Protein AF-A0A455U656-F1 (afdb_monomer)

Radius of gyration: 36.97 Å; Cα contacts (8 Å, |Δi|>4): 103; chains: 1; bounding box: 64×78×94 Å

Secondary structure (DSSP, 8-state):
--SSTTSHHHHHHHHHTSSS-SS---SHHHHHHHHHHHHHHH--TTGGGTTHHHHHHHHHHHHHHHHHHHHHIIIIISPPSS--SSPPPPPPHHHHHHHHHHHHHHHHHHH-HHHHTHHHHHHHHHHHHSS-------S---S-HHHHHHHHHHHHHHHHHHTHHHHHHHHTTS----HHHHHHHHHHHHHHHHHHHHHHH--S-HHHHHHHHHHHHHHHHHHHHHT-S-SS-TT------HHHHHHHHHHHHS--PPPPP----

Structure (mmCIF, N/CA/C/O backbone):
data_AF-A0A455U656-F1
#
_entry.id   AF-A0A455U656-F1
#
loop_
_atom_site.group_PDB
_atom_site.id
_atom_site.type_symbol
_atom_site.label_atom_id
_atom_site.label_alt_id
_atom_site.label_comp_id
_atom_site.label_asym_id
_atom_site.label_entity_id
_atom_site.label_seq_id
_atom_site.pdbx_PDB_ins_code
_atom_site.Cartn_x
_atom_site.Cartn_y
_atom_site.Cartn_z
_atom_site.occupancy
_atom_site.B_iso_or_equiv
_atom_site.auth_seq_id
_atom_site.auth_comp_id
_atom_site.auth_asym_id
_atom_site.auth_atom_id
_atom_site.pdbx_PDB_model_num
ATOM 1 N N . MET A 1 1 ? -20.865 -15.220 -24.174 1.00 32.28 1 MET A N 1
ATOM 2 C CA . MET A 1 1 ? -19.809 -14.196 -24.352 1.00 32.28 1 MET A CA 1
ATOM 3 C C . MET A 1 1 ? -18.435 -14.823 -24.159 1.00 32.28 1 MET A C 1
ATOM 5 O O . MET A 1 1 ? -17.748 -14.647 -23.163 1.00 32.28 1 MET A O 1
ATOM 9 N N . VAL A 1 2 ? -18.110 -15.658 -25.137 1.00 29.27 2 VAL A N 1
ATOM 10 C CA . VAL A 1 2 ? -16.901 -16.475 -25.264 1.00 29.27 2 VAL A CA 1
ATOM 11 C C . VAL A 1 2 ? -16.068 -15.961 -26.457 1.00 29.27 2 VAL A C 1
ATOM 13 O O . VAL A 1 2 ? -15.000 -16.482 -26.723 1.00 29.27 2 VAL A O 1
ATOM 16 N N . ALA A 1 3 ? -16.503 -14.883 -27.131 1.00 28.58 3 ALA A N 1
ATOM 17 C CA . ALA A 1 3 ? -15.974 -14.463 -28.432 1.00 28.58 3 ALA A CA 1
ATOM 18 C C . ALA A 1 3 ? -15.343 -13.055 -28.488 1.00 28.58 3 ALA A C 1
ATOM 20 O O . ALA A 1 3 ? -14.659 -12.764 -29.456 1.00 28.58 3 ALA A O 1
ATOM 21 N N . LEU A 1 4 ? -15.453 -12.211 -27.449 1.00 30.66 4 LEU A N 1
ATOM 22 C CA . LEU A 1 4 ? -14.553 -11.046 -27.281 1.00 30.66 4 LEU A CA 1
ATOM 23 C C . LEU A 1 4 ? -13.378 -11.324 -26.328 1.00 30.66 4 LEU A C 1
ATOM 25 O O . LEU A 1 4 ? -12.608 -10.442 -25.942 1.00 30.66 4 LEU A O 1
ATOM 29 N N . LYS A 1 5 ? -13.214 -12.604 -25.986 1.00 36.84 5 LYS A N 1
ATOM 30 C CA . LYS A 1 5 ? -12.072 -13.173 -25.280 1.00 36.84 5 LYS A CA 1
ATOM 31 C C . LYS A 1 5 ? -10.913 -13.281 -26.284 1.00 36.84 5 LYS A C 1
ATOM 33 O O . LYS A 1 5 ? -10.773 -14.294 -26.949 1.00 36.84 5 LYS A O 1
ATOM 38 N N . GLY A 1 6 ? -10.098 -12.228 -26.403 1.00 32.62 6 GLY A N 1
ATOM 39 C CA . GLY A 1 6 ? -8.794 -12.331 -27.074 1.00 32.62 6 GLY A CA 1
ATOM 40 C C . GLY A 1 6 ? -8.542 -11.464 -28.309 1.00 32.62 6 GLY A C 1
ATOM 41 O O . GLY A 1 6 ? -7.939 -11.956 -29.245 1.00 32.62 6 GLY A O 1
ATOM 42 N N . HIS A 1 7 ? -8.885 -10.173 -28.323 1.00 34.09 7 HIS A N 1
ATOM 43 C CA . HIS A 1 7 ? -8.354 -9.271 -29.368 1.00 34.09 7 HIS A CA 1
ATOM 44 C C . HIS A 1 7 ? -7.395 -8.209 -28.818 1.00 34.09 7 HIS A C 1
ATOM 46 O O . HIS A 1 7 ? -6.290 -8.080 -29.333 1.00 34.09 7 HIS A O 1
ATOM 52 N N . ALA A 1 8 ? -7.707 -7.551 -27.698 1.00 34.16 8 ALA A N 1
ATOM 53 C CA . ALA A 1 8 ? -6.772 -6.590 -27.098 1.00 34.16 8 ALA A CA 1
ATOM 54 C C . ALA A 1 8 ? -5.577 -7.276 -26.402 1.00 34.16 8 ALA A C 1
ATOM 56 O O . ALA A 1 8 ? -4.430 -6.874 -26.563 1.00 34.16 8 ALA A O 1
ATOM 57 N N . CYS A 1 9 ? -5.832 -8.369 -25.673 1.00 36.59 9 CYS A N 1
ATOM 58 C CA . CYS A 1 9 ? -4.782 -9.117 -24.972 1.00 36.59 9 CYS A CA 1
ATOM 59 C C . CYS A 1 9 ? -4.039 -10.095 -25.908 1.00 36.59 9 CYS A C 1
ATOM 61 O O . CYS A 1 9 ? -2.841 -10.307 -25.772 1.00 36.59 9 CYS A O 1
ATOM 63 N N . TYR A 1 10 ? -4.733 -10.641 -26.912 1.00 38.06 10 TYR A N 1
ATOM 64 C CA . TYR A 1 10 ? -4.165 -11.578 -27.890 1.00 38.06 10 TYR A CA 1
ATOM 65 C C . TYR A 1 10 ? -3.465 -10.861 -29.053 1.00 38.06 10 TYR A C 1
ATOM 67 O O . TYR A 1 10 ? -2.536 -11.419 -29.618 1.00 38.06 10 TYR A O 1
ATOM 75 N N . GLY A 1 11 ? -3.831 -9.612 -29.375 1.00 35.28 11 GLY A N 1
ATOM 76 C CA . GLY A 1 11 ? -3.077 -8.772 -30.313 1.00 35.28 11 GLY A CA 1
ATOM 77 C C . GLY A 1 11 ? -1.664 -8.474 -29.803 1.00 35.28 11 GLY A C 1
ATOM 78 O O . GLY A 1 11 ? -0.699 -8.624 -30.546 1.00 35.28 11 GLY A O 1
ATOM 79 N N . ALA A 1 12 ? -1.519 -8.183 -28.505 1.00 38.53 12 ALA A N 1
ATOM 80 C CA . ALA A 1 12 ? -0.213 -8.007 -27.866 1.00 38.53 12 ALA A CA 1
ATOM 81 C C . ALA A 1 12 ? 0.601 -9.319 -27.782 1.00 38.53 12 ALA A C 1
ATOM 83 O O . ALA A 1 12 ? 1.822 -9.295 -27.919 1.00 38.53 12 ALA A O 1
ATOM 84 N N . ILE A 1 13 ? -0.064 -10.470 -27.613 1.00 41.19 13 ILE A N 1
ATOM 85 C CA . ILE A 1 13 ? 0.584 -11.796 -27.570 1.00 41.19 13 ILE A CA 1
ATOM 86 C C . ILE A 1 13 ? 0.967 -12.298 -28.980 1.00 41.19 13 ILE A C 1
ATOM 88 O O . ILE A 1 13 ? 2.043 -12.866 -29.151 1.00 41.19 13 ILE A O 1
ATOM 92 N N . ASN A 1 14 ? 0.155 -12.042 -30.013 1.00 30.44 14 ASN A N 1
ATOM 93 C CA . ASN A 1 14 ? 0.450 -12.453 -31.393 1.00 30.44 14 ASN A CA 1
ATOM 94 C C . ASN A 1 14 ? 1.538 -11.591 -32.049 1.00 30.44 14 ASN A C 1
ATOM 96 O O . ASN A 1 14 ? 2.384 -12.139 -32.754 1.00 30.44 14 ASN A O 1
ATOM 100 N N . TYR A 1 15 ? 1.614 -10.286 -31.765 1.00 42.88 15 TYR A N 1
ATOM 101 C CA . TYR A 1 15 ? 2.750 -9.472 -32.225 1.00 42.88 15 TYR A CA 1
ATOM 102 C C . TYR A 1 15 ? 4.077 -9.876 -31.553 1.00 42.88 15 TYR A C 1
ATOM 104 O O . TYR A 1 15 ? 5.134 -9.765 -32.171 1.00 42.88 15 TYR A O 1
ATOM 112 N N . ALA A 1 16 ? 4.031 -10.441 -30.340 1.00 41.72 16 ALA A N 1
ATOM 113 C CA . ALA A 1 16 ? 5.202 -10.991 -29.653 1.00 41.72 16 ALA A CA 1
ATOM 114 C C . ALA A 1 16 ? 5.686 -12.343 -30.225 1.00 41.72 16 ALA A C 1
ATOM 116 O O . ALA A 1 16 ? 6.833 -12.726 -30.000 1.00 41.72 16 ALA A O 1
ATOM 117 N N . SER A 1 17 ? 4.852 -13.050 -31.000 1.00 31.00 17 SER A N 1
ATOM 118 C CA . SER A 1 17 ? 5.225 -14.313 -31.664 1.00 31.00 17 SER A CA 1
ATOM 119 C C . SER A 1 17 ? 6.070 -14.116 -32.934 1.00 31.00 17 SER A C 1
ATOM 121 O O . SER A 1 17 ? 6.717 -15.048 -33.409 1.00 31.00 17 SER A O 1
ATOM 123 N N . SER A 1 18 ? 6.146 -12.883 -33.447 1.00 29.78 18 SER A N 1
ATOM 124 C CA . SER A 1 18 ? 6.921 -12.518 -34.639 1.00 29.78 18 SER A CA 1
ATOM 125 C C . SER A 1 18 ? 8.389 -12.217 -34.306 1.00 29.78 18 SER A C 1
ATOM 127 O O . SER A 1 18 ? 8.885 -11.140 -34.611 1.00 29.78 18 SER A O 1
ATOM 129 N N . GLY A 1 19 ? 9.072 -13.144 -33.628 1.00 36.78 19 GLY A N 1
ATOM 130 C CA . GLY A 1 19 ? 10.523 -13.411 -33.677 1.00 36.78 19 GLY A CA 1
ATOM 131 C C . GLY A 1 19 ? 11.589 -12.294 -33.611 1.00 36.78 19 GLY A C 1
ATOM 132 O O . GLY A 1 19 ? 12.764 -12.634 -33.730 1.00 36.78 19 GLY A O 1
ATOM 133 N N . ARG A 1 20 ? 11.275 -11.001 -33.443 1.00 31.28 20 ARG A N 1
ATOM 134 C CA . ARG A 1 20 ? 12.268 -9.900 -33.519 1.00 31.28 20 ARG A CA 1
ATOM 135 C C . ARG A 1 20 ? 12.174 -8.808 -32.451 1.00 31.28 20 ARG A C 1
ATOM 137 O O . ARG A 1 20 ? 12.959 -7.873 -32.501 1.00 31.28 20 ARG A O 1
ATOM 144 N N . TYR A 1 21 ? 11.336 -8.983 -31.429 1.00 37.56 21 TYR A N 1
ATOM 145 C CA . TYR A 1 21 ? 11.397 -8.202 -30.180 1.00 37.56 21 TYR A CA 1
ATOM 146 C C . TYR A 1 21 ? 11.273 -9.123 -28.960 1.00 37.56 21 TYR A C 1
ATOM 148 O O . TYR A 1 21 ? 10.506 -8.893 -28.028 1.00 37.56 21 TYR A O 1
ATOM 156 N N . GLY A 1 22 ? 12.016 -10.231 -28.987 1.00 35.78 22 GLY A N 1
ATOM 157 C CA . GLY A 1 22 ? 12.206 -11.068 -27.810 1.00 35.78 22 GLY A CA 1
ATOM 158 C C . GLY A 1 22 ? 13.032 -10.293 -26.787 1.00 35.78 22 GLY A C 1
ATOM 159 O O . GLY A 1 22 ? 14.225 -10.107 -27.012 1.00 35.78 22 GLY A O 1
ATOM 160 N N . ARG A 1 23 ? 12.386 -9.902 -25.676 1.00 37.50 23 ARG A N 1
ATOM 161 C CA . ARG A 1 23 ? 12.850 -9.030 -24.567 1.00 37.50 23 ARG A CA 1
ATOM 162 C C . ARG A 1 23 ? 12.507 -7.544 -24.767 1.00 37.50 23 ARG A C 1
ATOM 164 O O . ARG A 1 23 ? 13.405 -6.745 -24.978 1.00 37.50 23 ARG A O 1
ATOM 171 N N . CYS A 1 24 ? 11.236 -7.146 -24.667 1.00 42.84 24 CYS A N 1
ATOM 172 C CA . CYS A 1 24 ? 10.869 -5.726 -24.754 1.00 42.84 24 CYS A CA 1
ATOM 173 C C . CYS A 1 24 ? 10.028 -5.272 -23.536 1.00 42.84 24 CYS A C 1
ATOM 175 O O . CYS A 1 24 ? 8.953 -5.831 -23.308 1.00 42.84 24 CYS A O 1
ATOM 177 N N . PRO A 1 25 ? 10.491 -4.291 -22.737 1.00 52.69 25 PRO A N 1
ATOM 178 C CA . PRO A 1 25 ? 9.757 -3.688 -21.628 1.00 52.69 25 PRO A CA 1
ATOM 179 C C . PRO A 1 25 ? 8.738 -2.670 -22.150 1.00 52.69 25 PRO A C 1
ATOM 181 O O . PRO A 1 25 ? 8.954 -1.467 -22.117 1.00 52.69 25 PRO A O 1
ATOM 184 N N . ILE A 1 26 ? 7.628 -3.158 -22.699 1.00 54.94 26 ILE A N 1
ATOM 185 C CA . ILE A 1 26 ? 6.675 -2.304 -23.438 1.00 54.94 26 ILE A CA 1
ATOM 186 C C . ILE A 1 26 ? 5.677 -1.590 -22.511 1.00 54.94 26 ILE A C 1
ATOM 188 O O . ILE A 1 26 ? 4.998 -0.652 -22.914 1.00 54.94 26 ILE A O 1
ATOM 192 N N . PHE A 1 27 ? 5.557 -2.036 -21.259 1.00 63.44 27 PHE A N 1
ATOM 193 C CA . PHE A 1 27 ? 4.593 -1.480 -20.315 1.00 63.44 27 PHE A CA 1
ATOM 194 C C . PHE A 1 27 ? 5.267 -0.514 -19.347 1.00 63.44 27 PHE A C 1
ATOM 196 O O . PHE A 1 27 ? 6.266 -0.861 -18.719 1.00 63.44 27 PHE A O 1
ATOM 203 N N . ASN A 1 28 ? 4.644 0.653 -19.158 1.00 66.38 28 ASN A N 1
ATOM 204 C CA . ASN A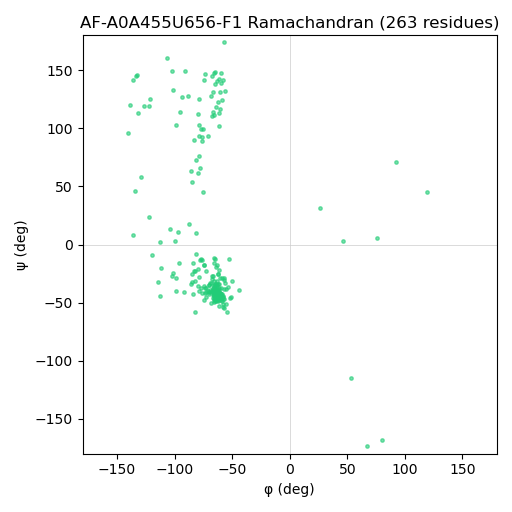 1 28 ? 5.043 1.683 -18.193 1.00 66.38 28 ASN A CA 1
ATOM 205 C C . ASN A 1 28 ? 5.420 1.103 -16.809 1.00 66.38 28 ASN A C 1
ATOM 207 O O . ASN A 1 28 ? 6.431 1.484 -16.227 1.00 66.38 28 ASN A O 1
ATOM 211 N N . GLY A 1 29 ? 4.687 0.086 -16.337 1.00 68.25 29 GLY A N 1
ATOM 212 C CA . GLY A 1 29 ? 4.954 -0.562 -15.051 1.00 68.25 29 GLY A CA 1
ATOM 213 C C . GLY A 1 29 ? 6.307 -1.280 -14.931 1.00 68.25 29 GLY A C 1
ATOM 214 O O . GLY A 1 29 ? 6.730 -1.544 -13.807 1.00 68.25 29 GLY A O 1
ATOM 215 N N . PHE A 1 30 ? 6.994 -1.599 -16.035 1.00 72.56 30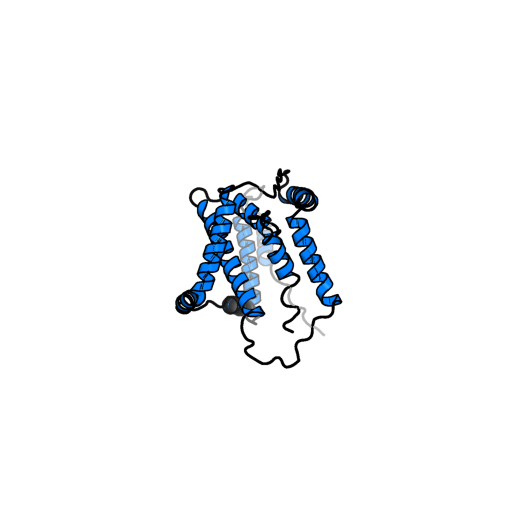 PHE A N 1
ATOM 216 C CA . PHE A 1 30 ? 8.371 -2.103 -15.989 1.00 72.56 30 PHE A CA 1
ATOM 217 C C . PHE A 1 30 ? 9.358 -0.977 -15.670 1.00 72.56 30 PHE A C 1
ATOM 219 O O . PHE A 1 30 ? 10.157 -1.133 -14.751 1.00 72.56 30 PHE A O 1
ATOM 226 N N . LEU A 1 31 ? 9.239 0.168 -16.355 1.00 68.50 31 LEU A N 1
ATOM 227 C CA . LEU A 1 31 ? 10.090 1.342 -16.132 1.00 68.50 31 LEU A CA 1
ATOM 228 C C . LEU A 1 31 ? 9.987 1.821 -14.681 1.00 68.50 31 LEU A C 1
ATOM 230 O O . LEU A 1 31 ? 11.003 1.991 -14.014 1.00 68.50 31 LEU A O 1
ATOM 234 N N . SER A 1 32 ? 8.766 1.929 -14.145 1.00 71.25 32 SER A N 1
ATOM 235 C CA . SER A 1 32 ? 8.563 2.342 -12.750 1.00 71.25 32 SER A CA 1
ATOM 236 C C . SER A 1 32 ? 9.195 1.380 -11.739 1.00 71.25 32 SER A C 1
ATOM 238 O O . SER A 1 32 ? 9.666 1.817 -10.694 1.00 71.25 32 SER A O 1
ATOM 240 N N . LYS A 1 33 ? 9.227 0.071 -12.028 1.00 72.75 33 LYS A N 1
ATOM 241 C CA . LYS A 1 33 ? 9.841 -0.932 -11.141 1.00 72.75 33 LYS A CA 1
ATOM 242 C C . LYS A 1 33 ? 11.359 -0.950 -11.257 1.00 72.75 33 LYS A C 1
ATOM 244 O O . LYS A 1 33 ? 12.029 -1.095 -10.243 1.00 72.75 33 LYS A O 1
ATOM 249 N N . GLU A 1 34 ? 11.893 -0.807 -12.466 1.00 73.88 34 GLU A N 1
ATOM 250 C CA . GLU A 1 34 ? 13.336 -0.764 -12.693 1.00 73.88 34 GLU A CA 1
ATOM 251 C C . GLU A 1 34 ? 13.956 0.484 -12.056 1.00 73.88 34 GLU A C 1
ATOM 253 O O . GLU A 1 34 ? 14.954 0.364 -11.346 1.00 73.88 34 GLU A O 1
ATOM 258 N N . MET A 1 35 ? 13.317 1.649 -12.207 1.00 74.31 35 MET A N 1
ATOM 259 C CA . MET A 1 35 ? 13.734 2.884 -11.534 1.00 74.31 35 MET A CA 1
ATOM 260 C C . MET A 1 35 ? 13.645 2.748 -10.015 1.00 74.31 35 MET A C 1
ATOM 262 O O . MET A 1 35 ? 14.604 3.056 -9.318 1.00 74.31 35 MET A O 1
ATOM 266 N N . PHE A 1 36 ? 12.543 2.193 -9.500 1.00 76.75 36 PHE A N 1
ATOM 267 C CA . PHE A 1 36 ? 12.399 1.943 -8.066 1.00 76.75 36 PHE A CA 1
ATOM 268 C C . PHE A 1 36 ? 13.500 1.020 -7.523 1.00 76.75 36 PHE A C 1
ATOM 270 O O . PHE A 1 36 ? 14.104 1.325 -6.500 1.00 76.75 36 PHE A O 1
ATOM 277 N N . PHE A 1 37 ? 13.815 -0.082 -8.213 1.00 77.56 37 PHE A N 1
ATOM 278 C CA . PHE A 1 37 ? 14.902 -0.973 -7.801 1.00 77.56 37 PHE A CA 1
ATOM 279 C C . PHE A 1 37 ? 16.272 -0.302 -7.878 1.00 77.56 37 PHE A C 1
ATOM 281 O O . PHE A 1 37 ? 17.077 -0.476 -6.965 1.00 77.56 37 PHE A O 1
ATOM 288 N N . THR A 1 38 ? 16.517 0.480 -8.929 1.00 74.12 38 THR A N 1
ATOM 289 C CA . THR A 1 38 ? 17.761 1.241 -9.094 1.00 74.12 38 THR A CA 1
ATOM 290 C C . THR A 1 38 ? 17.956 2.207 -7.933 1.00 74.12 38 THR A C 1
ATOM 292 O O . THR A 1 38 ? 19.015 2.194 -7.314 1.00 74.12 38 THR A O 1
ATOM 295 N N . GLU A 1 39 ? 16.911 2.937 -7.550 1.00 75.38 39 GLU A N 1
ATOM 296 C CA . GLU A 1 39 ? 16.977 3.889 -6.442 1.00 75.38 39 GLU A CA 1
ATOM 297 C C . GLU A 1 39 ? 17.193 3.186 -5.098 1.00 75.38 39 GLU A C 1
ATOM 299 O O . GLU A 1 39 ? 18.062 3.567 -4.316 1.00 75.38 39 GLU A O 1
ATOM 304 N N . THR A 1 40 ? 16.487 2.073 -4.854 1.00 75.25 40 THR A N 1
ATOM 305 C CA . THR A 1 40 ? 16.686 1.295 -3.618 1.00 75.25 40 THR A CA 1
ATOM 306 C C . THR A 1 40 ? 18.096 0.714 -3.490 1.00 75.25 40 THR A C 1
ATOM 308 O O . THR A 1 40 ? 18.539 0.464 -2.371 1.00 75.25 40 THR A O 1
ATOM 311 N N . LEU A 1 41 ? 18.793 0.489 -4.610 1.00 73.12 41 LEU A N 1
ATOM 312 C CA . LEU A 1 41 ? 20.184 0.031 -4.638 1.00 73.12 41 LEU A CA 1
ATOM 313 C C . LEU A 1 41 ? 21.179 1.195 -4.533 1.00 73.12 41 LEU A C 1
ATOM 315 O O . LEU A 1 41 ? 22.244 1.023 -3.942 1.00 73.12 41 LEU A O 1
ATOM 319 N N . ALA A 1 42 ? 20.848 2.353 -5.106 1.00 71.06 42 ALA A N 1
ATOM 320 C CA . ALA A 1 42 ? 21.717 3.524 -5.158 1.00 71.06 42 ALA A CA 1
ATOM 321 C C . ALA A 1 42 ? 21.746 4.313 -3.843 1.00 71.06 42 ALA A C 1
ATOM 323 O O . ALA A 1 42 ? 22.760 4.942 -3.543 1.00 71.06 42 ALA A O 1
ATOM 324 N N . THR A 1 43 ? 20.675 4.276 -3.041 1.00 66.44 43 THR A N 1
ATOM 325 C CA . THR A 1 43 ? 20.611 5.016 -1.774 1.00 66.44 43 THR A CA 1
ATOM 326 C C . THR A 1 43 ? 20.920 4.119 -0.564 1.00 66.44 43 THR A C 1
ATOM 328 O O . THR A 1 43 ? 20.044 3.396 -0.081 1.00 66.44 43 THR A O 1
ATOM 331 N N . PRO A 1 44 ? 22.130 4.183 0.026 1.00 64.25 44 PRO A N 1
ATOM 332 C CA . PRO A 1 44 ? 22.443 3.482 1.268 1.00 64.25 44 PRO A CA 1
ATOM 333 C C . PRO A 1 44 ? 21.867 4.240 2.479 1.00 64.25 44 PRO A C 1
ATOM 335 O O . PRO A 1 44 ? 22.606 4.741 3.320 1.00 64.25 44 PRO A O 1
ATOM 338 N N . VAL A 1 45 ? 20.535 4.324 2.593 1.00 62.22 45 VAL A N 1
ATOM 339 C CA . VAL A 1 45 ? 19.846 5.093 3.657 1.00 62.22 45 VAL A CA 1
ATOM 340 C C . VAL A 1 45 ? 20.193 4.573 5.064 1.00 62.22 45 VAL A C 1
ATOM 342 O O . VAL A 1 45 ? 20.191 5.329 6.030 1.00 62.22 45 VAL A O 1
ATOM 345 N N . LEU A 1 46 ? 20.505 3.277 5.194 1.00 61.12 46 LEU A N 1
ATOM 346 C CA . LEU A 1 46 ? 20.653 2.569 6.475 1.00 61.12 46 LEU A CA 1
ATOM 347 C C . LEU A 1 46 ? 22.039 1.912 6.678 1.00 61.12 46 LEU A C 1
ATOM 349 O O . LEU A 1 46 ? 22.162 0.942 7.432 1.00 61.12 46 LEU A O 1
ATOM 353 N N . GLY A 1 47 ? 23.094 2.385 6.001 1.00 71.12 47 GLY A N 1
ATOM 354 C CA . GLY A 1 47 ? 24.458 1.858 6.182 1.00 71.12 47 GLY A CA 1
ATOM 355 C C . GLY A 1 47 ? 24.549 0.330 6.005 1.00 71.12 47 GLY A C 1
ATOM 356 O O . GLY A 1 47 ? 24.288 -0.190 4.920 1.00 71.12 47 GLY A O 1
ATOM 357 N N . GLY A 1 48 ? 24.880 -0.411 7.074 1.00 67.31 48 GLY A N 1
ATOM 358 C CA . GLY A 1 48 ? 25.009 -1.881 7.070 1.00 67.31 48 GLY A CA 1
ATOM 359 C C . GLY A 1 48 ? 23.717 -2.674 6.800 1.00 67.31 48 GLY A C 1
ATOM 360 O O . GLY A 1 48 ? 23.789 -3.867 6.520 1.00 67.31 48 GLY A O 1
ATOM 361 N N . ILE A 1 49 ? 22.543 -2.029 6.838 1.00 73.94 49 ILE A N 1
ATOM 362 C CA . ILE A 1 49 ? 21.230 -2.630 6.515 1.00 73.94 49 ILE A CA 1
ATOM 363 C C . ILE A 1 49 ? 20.744 -2.168 5.122 1.00 73.94 49 ILE A C 1
ATOM 365 O O . ILE A 1 49 ? 19.598 -2.383 4.738 1.00 73.94 49 ILE A O 1
ATOM 369 N N . SER A 1 50 ? 21.620 -1.567 4.312 1.00 74.94 50 SER A N 1
ATOM 370 C CA . SER A 1 50 ? 21.318 -1.115 2.941 1.00 74.94 50 SER A CA 1
ATOM 371 C C . SER A 1 50 ? 20.644 -2.179 2.064 1.00 74.94 50 SER A C 1
ATOM 373 O O . SER A 1 50 ? 19.791 -1.837 1.255 1.00 74.94 50 SER A O 1
ATOM 375 N N . TRP A 1 51 ? 20.928 -3.469 2.273 1.00 77.81 51 TRP A N 1
ATOM 376 C CA . TRP A 1 51 ? 20.304 -4.563 1.515 1.00 77.81 51 TRP A CA 1
ATOM 377 C C . TRP A 1 51 ? 18.843 -4.866 1.894 1.00 77.81 51 TRP A C 1
ATOM 379 O O . TRP A 1 51 ? 18.118 -5.503 1.125 1.00 77.81 51 TRP A O 1
ATOM 389 N N . LEU A 1 52 ? 18.371 -4.409 3.058 1.00 82.88 52 LEU A N 1
ATOM 390 C CA . LEU A 1 52 ? 16.997 -4.659 3.503 1.00 82.88 52 LEU A CA 1
ATOM 391 C C . LEU A 1 52 ? 15.975 -3.990 2.582 1.00 82.88 52 LEU A C 1
ATOM 393 O O . LEU A 1 52 ? 14.933 -4.579 2.299 1.00 82.88 52 LEU A O 1
ATOM 397 N N . LEU A 1 53 ? 16.273 -2.782 2.102 1.00 83.94 53 LEU A N 1
ATOM 398 C CA . LEU A 1 53 ? 15.354 -2.016 1.268 1.00 83.94 53 LEU A CA 1
ATOM 399 C C . LEU A 1 53 ? 15.165 -2.666 -0.123 1.00 83.94 53 LEU A C 1
ATOM 401 O O . LEU A 1 53 ? 14.014 -2.958 -0.462 1.00 83.94 53 LEU A O 1
ATOM 405 N N . PRO A 1 54 ? 16.228 -3.029 -0.876 1.00 83.25 54 PRO A N 1
ATOM 406 C CA . PRO A 1 54 ? 16.106 -3.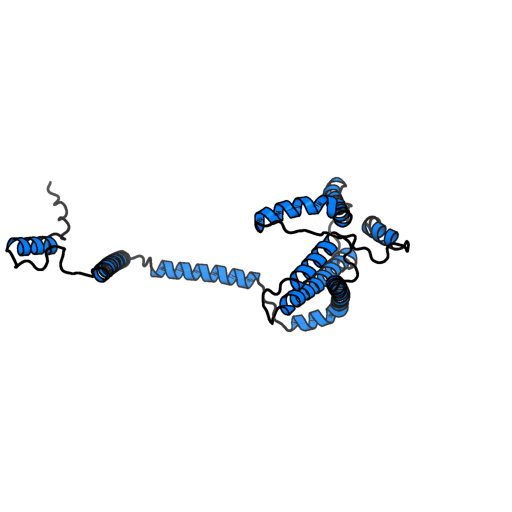848 -2.084 1.00 83.25 54 PRO A CA 1
ATOM 407 C C . PRO A 1 54 ? 15.417 -5.196 -1.845 1.00 83.25 54 PRO A C 1
ATOM 409 O O . PRO A 1 54 ? 14.623 -5.639 -2.676 1.00 83.25 54 PRO A O 1
ATOM 412 N N . ALA A 1 55 ? 15.677 -5.857 -0.711 1.00 84.88 55 ALA A N 1
ATOM 413 C CA . ALA A 1 55 ? 15.044 -7.135 -0.390 1.00 84.88 55 ALA A CA 1
ATOM 414 C C . ALA A 1 55 ? 13.526 -6.990 -0.179 1.00 84.88 55 ALA A C 1
ATOM 416 O O . ALA A 1 55 ? 12.746 -7.760 -0.744 1.00 84.88 55 ALA A O 1
ATOM 417 N N . LEU A 1 56 ? 13.088 -5.982 0.581 1.00 86.19 56 LEU A N 1
ATOM 418 C CA . LEU A 1 56 ? 11.668 -5.668 0.769 1.00 86.19 56 LEU A CA 1
ATOM 419 C C . LEU A 1 56 ? 11.005 -5.239 -0.543 1.00 86.19 56 LEU A C 1
ATOM 421 O O . LEU A 1 56 ? 9.890 -5.676 -0.835 1.00 86.19 56 LEU A O 1
ATOM 425 N N . ALA A 1 57 ? 11.702 -4.451 -1.363 1.00 85.88 57 ALA A N 1
ATOM 426 C CA . ALA A 1 57 ? 11.246 -4.076 -2.695 1.00 85.88 57 ALA A CA 1
ATOM 427 C C . ALA A 1 57 ? 11.037 -5.315 -3.584 1.00 85.88 57 ALA A C 1
ATOM 429 O O . ALA A 1 57 ? 9.994 -5.448 -4.230 1.00 85.88 57 ALA A O 1
ATOM 430 N N . ALA A 1 58 ? 11.990 -6.253 -3.594 1.00 85.81 58 ALA A N 1
ATOM 431 C CA . ALA A 1 58 ? 11.892 -7.495 -4.358 1.00 85.81 58 ALA A CA 1
ATOM 432 C C . ALA A 1 58 ? 10.729 -8.367 -3.870 1.00 85.81 58 ALA A C 1
ATOM 434 O O . ALA A 1 58 ? 9.948 -8.860 -4.687 1.00 85.81 58 ALA A O 1
ATOM 435 N N . LEU A 1 59 ? 10.557 -8.505 -2.550 1.00 88.00 59 LEU A N 1
ATOM 436 C CA . LEU A 1 59 ? 9.421 -9.210 -1.949 1.00 88.00 59 LEU A CA 1
ATOM 437 C C . LEU A 1 59 ? 8.082 -8.566 -2.333 1.00 88.00 59 LEU A C 1
ATOM 439 O O . LEU A 1 59 ? 7.153 -9.272 -2.730 1.00 88.00 59 LEU A O 1
ATOM 443 N N . GLY A 1 60 ? 7.990 -7.235 -2.296 1.00 85.62 60 GLY A N 1
ATOM 444 C CA . GLY A 1 60 ? 6.821 -6.499 -2.780 1.00 85.62 60 GLY A CA 1
ATOM 445 C C . GLY A 1 60 ? 6.556 -6.752 -4.267 1.00 85.62 60 GLY A C 1
ATOM 446 O O . GLY A 1 60 ? 5.414 -6.995 -4.668 1.00 85.62 60 GLY A O 1
ATOM 447 N N . GLY A 1 61 ? 7.613 -6.786 -5.083 1.00 84.25 61 GLY A N 1
ATOM 448 C CA . GLY A 1 61 ? 7.551 -7.143 -6.500 1.00 84.25 61 GLY A CA 1
ATOM 449 C C . GLY A 1 61 ? 6.996 -8.550 -6.737 1.00 84.25 61 GLY A C 1
ATOM 450 O O . GLY A 1 61 ? 6.063 -8.709 -7.527 1.00 84.25 61 GLY A O 1
ATOM 451 N N . ILE A 1 62 ? 7.513 -9.541 -6.009 1.00 87.38 62 ILE A N 1
ATOM 452 C CA . ILE A 1 62 ? 7.078 -10.945 -6.046 1.00 87.38 62 ILE A CA 1
ATOM 453 C C . ILE A 1 62 ? 5.588 -11.064 -5.703 1.00 87.38 62 ILE A C 1
ATOM 455 O O . ILE A 1 62 ? 4.817 -11.672 -6.451 1.00 87.38 62 ILE A O 1
ATOM 459 N N . LEU A 1 63 ? 5.166 -10.464 -4.585 1.00 86.56 63 LEU A N 1
ATOM 460 C CA . LEU A 1 63 ? 3.778 -10.523 -4.118 1.00 86.56 63 LEU A CA 1
ATOM 461 C C . LEU A 1 63 ? 2.821 -9.800 -5.074 1.00 86.56 63 LEU A C 1
ATOM 463 O O . LEU A 1 63 ? 1.723 -10.295 -5.334 1.00 86.56 63 LEU A O 1
ATOM 467 N N . SER A 1 64 ? 3.251 -8.675 -5.647 1.00 85.69 64 SER A N 1
ATOM 468 C CA . SER A 1 64 ? 2.507 -7.930 -6.668 1.00 85.69 64 SER A CA 1
ATOM 469 C C . SER A 1 64 ? 2.253 -8.781 -7.921 1.00 85.69 64 SER A C 1
ATOM 471 O O . SER A 1 64 ? 1.118 -8.823 -8.409 1.00 85.69 64 SER A O 1
ATOM 473 N N . VAL A 1 65 ? 3.261 -9.520 -8.406 1.00 84.69 65 VAL A N 1
ATOM 474 C CA . VAL A 1 65 ? 3.100 -10.455 -9.537 1.00 84.69 65 VAL A CA 1
ATOM 475 C C . VAL A 1 65 ? 2.158 -11.599 -9.165 1.00 84.69 65 VAL A C 1
ATOM 477 O O . VAL A 1 65 ? 1.207 -11.871 -9.900 1.00 84.69 65 VAL A O 1
ATOM 480 N N . ALA A 1 66 ? 2.372 -12.234 -8.010 1.00 84.38 66 ALA A N 1
ATOM 481 C CA . ALA A 1 66 ? 1.554 -13.357 -7.555 1.00 84.38 66 ALA A CA 1
ATOM 482 C C . ALA A 1 66 ? 0.069 -12.973 -7.402 1.00 84.38 66 ALA A C 1
ATOM 484 O O . ALA A 1 66 ? -0.818 -13.722 -7.824 1.00 84.38 66 ALA A O 1
ATOM 485 N N . TYR A 1 67 ? -0.216 -11.793 -6.839 1.00 83.56 67 TYR A N 1
ATOM 486 C CA . TYR A 1 67 ? -1.579 -11.278 -6.705 1.00 83.56 67 TYR A CA 1
ATOM 487 C C . TYR A 1 67 ? -2.210 -10.957 -8.064 1.00 83.56 67 TYR A C 1
ATOM 489 O O . TYR A 1 67 ? -3.343 -11.367 -8.318 1.00 83.56 67 TYR A O 1
ATOM 497 N N . SER A 1 68 ? -1.478 -10.283 -8.955 1.00 82.88 68 SER A N 1
ATOM 498 C CA . SER A 1 68 ? -1.987 -9.914 -10.283 1.00 82.88 68 SER A CA 1
ATOM 499 C C . SER A 1 68 ? -2.326 -11.153 -11.115 1.00 82.88 68 SER A C 1
ATOM 501 O O . SER A 1 68 ? -3.406 -11.237 -11.702 1.00 82.88 68 SER A O 1
ATOM 503 N N . LEU A 1 69 ? -1.454 -12.167 -11.093 1.00 84.38 69 LEU A N 1
ATOM 504 C CA . LEU A 1 69 ? -1.697 -13.445 -11.761 1.00 84.38 69 LEU A CA 1
ATOM 505 C C . LEU A 1 69 ? -2.907 -14.173 -11.162 1.00 84.38 69 LEU A C 1
ATOM 507 O O . LEU A 1 69 ? -3.760 -14.681 -11.895 1.00 84.38 69 LEU A O 1
ATOM 511 N N . ARG A 1 70 ? -3.032 -14.169 -9.828 1.00 83.81 70 ARG A N 1
ATOM 512 C CA . ARG A 1 70 ? -4.201 -14.724 -9.139 1.00 83.81 70 ARG A CA 1
ATOM 513 C C . ARG A 1 70 ? -5.488 -14.018 -9.548 1.00 83.81 70 ARG A C 1
ATOM 515 O O . ARG A 1 70 ? -6.481 -14.715 -9.739 1.00 83.81 70 ARG A O 1
ATOM 522 N N . LEU A 1 71 ? -5.488 -12.691 -9.661 1.00 81.12 71 LEU A N 1
ATOM 523 C CA . LEU A 1 71 ? -6.655 -11.907 -10.065 1.00 81.12 71 LEU A CA 1
ATOM 524 C C . LEU A 1 71 ? -7.096 -12.291 -11.481 1.00 81.12 71 LEU A C 1
ATOM 526 O O . LEU A 1 71 ? -8.244 -12.685 -11.672 1.00 81.12 71 LEU A O 1
ATOM 530 N N . VAL A 1 72 ? -6.174 -12.268 -12.447 1.00 81.25 72 VAL A N 1
ATOM 531 C CA . VAL A 1 72 ? -6.468 -12.626 -13.845 1.00 81.25 72 VAL A CA 1
ATOM 532 C C . VAL A 1 72 ? -6.988 -14.061 -13.944 1.00 81.25 72 VAL A C 1
ATOM 534 O O . VAL A 1 72 ? -8.036 -14.307 -14.544 1.00 81.25 72 VAL A O 1
ATOM 537 N N . HIS A 1 73 ? -6.317 -15.015 -13.296 1.00 80.38 73 HIS A N 1
ATOM 538 C CA . HIS A 1 73 ? -6.759 -16.407 -13.307 1.00 80.38 73 HIS A CA 1
ATOM 539 C C . HIS A 1 73 ? -8.118 -16.600 -12.616 1.00 80.38 73 HIS A C 1
ATOM 541 O O . HIS A 1 73 ? -8.981 -17.324 -13.113 1.00 80.38 73 HIS A O 1
ATOM 547 N N . ALA A 1 74 ? -8.334 -15.963 -11.463 1.00 80.69 74 ALA A N 1
ATOM 548 C CA . ALA A 1 74 ? -9.571 -16.107 -10.704 1.00 80.69 74 ALA A CA 1
ATOM 549 C C . ALA A 1 74 ? -10.780 -15.462 -11.389 1.00 80.69 74 ALA A C 1
ATOM 551 O O . ALA A 1 74 ? -11.876 -15.992 -11.244 1.00 80.69 74 ALA A O 1
ATOM 552 N N . VAL A 1 75 ? -10.592 -14.357 -12.112 1.00 81.50 75 VAL A N 1
ATOM 553 C CA . VAL A 1 75 ? -11.684 -13.636 -12.780 1.00 81.50 75 VAL A CA 1
ATOM 554 C C . VAL A 1 75 ? -12.019 -14.250 -14.142 1.00 81.50 75 VAL A C 1
ATOM 556 O O . VAL A 1 75 ? -13.193 -14.402 -14.463 1.00 81.50 75 VAL A O 1
ATOM 559 N N . PHE A 1 76 ? -11.016 -14.622 -14.947 1.00 79.31 76 PHE A N 1
ATOM 560 C CA . PHE A 1 76 ? -11.251 -15.000 -16.351 1.00 79.31 76 PHE A CA 1
ATOM 561 C C . PHE A 1 76 ? -11.247 -16.506 -16.634 1.00 79.31 76 PHE A C 1
ATOM 563 O O . PHE A 1 76 ? -11.867 -16.936 -17.618 1.00 79.31 76 PHE A O 1
ATOM 570 N N . PHE A 1 77 ? -10.528 -17.290 -15.825 1.00 77.56 77 PHE A N 1
ATOM 571 C CA . PHE A 1 77 ? -10.267 -18.711 -16.087 1.00 77.56 77 PHE A CA 1
ATOM 572 C C . PHE A 1 77 ? -10.955 -19.655 -15.101 1.00 77.56 77 PHE A C 1
ATOM 574 O O . PHE A 1 77 ? -11.154 -20.824 -15.427 1.00 77.56 77 PHE A O 1
ATOM 581 N N . LYS A 1 78 ? -11.352 -19.182 -13.913 1.00 76.19 78 LYS A N 1
ATOM 582 C CA . LYS A 1 78 ? -12.145 -20.009 -12.999 1.00 76.19 78 LYS A CA 1
ATOM 583 C C . LYS A 1 78 ? -13.593 -20.144 -13.481 1.00 76.19 78 LYS A C 1
ATOM 585 O O . LYS A 1 78 ? -14.166 -19.160 -13.950 1.00 76.19 78 LYS A O 1
ATOM 590 N N . PRO A 1 79 ? -14.202 -21.332 -13.318 1.00 74.56 79 PRO A N 1
ATOM 591 C CA . PRO A 1 79 ? -15.623 -21.510 -13.577 1.00 74.56 79 PRO A CA 1
ATOM 592 C C . PRO A 1 79 ? -16.439 -20.642 -12.614 1.00 74.56 79 PRO A C 1
ATOM 594 O O . PRO A 1 79 ? -16.092 -20.509 -11.435 1.00 74.56 79 PRO A O 1
ATOM 597 N N . ALA A 1 80 ? -17.516 -20.047 -13.128 1.00 70.88 80 ALA A N 1
ATOM 598 C CA . ALA A 1 80 ? -18.465 -19.304 -12.311 1.00 70.88 80 ALA A CA 1
ATOM 599 C C . ALA A 1 80 ? -19.075 -20.248 -11.267 1.00 70.88 80 ALA A C 1
ATOM 601 O O . ALA A 1 80 ? -19.470 -21.367 -11.587 1.00 70.88 80 ALA A O 1
ATOM 602 N N . ARG A 1 81 ? -19.093 -19.814 -10.004 1.00 66.25 81 ARG A N 1
ATOM 603 C CA . ARG A 1 81 ? -19.598 -20.626 -8.888 1.00 66.25 81 ARG A CA 1
ATOM 604 C C . ARG A 1 81 ? -21.121 -20.544 -8.751 1.00 66.25 81 ARG A C 1
ATOM 606 O O . ARG A 1 81 ? -21.720 -21.447 -8.187 1.00 66.25 81 ARG A O 1
ATOM 613 N N . GLU A 1 82 ? -21.704 -19.473 -9.278 1.00 72.00 82 GLU A N 1
ATOM 614 C CA . GLU A 1 82 ? -23.134 -19.179 -9.294 1.00 72.00 82 GLU A CA 1
ATOM 615 C C . GLU A 1 82 ? -23.499 -18.675 -10.693 1.00 72.00 82 GLU A C 1
ATOM 617 O O . GLU A 1 82 ? -22.711 -17.958 -11.325 1.00 72.00 82 GLU A O 1
ATOM 622 N N . GLU A 1 83 ? -24.668 -19.072 -11.194 1.00 66.56 83 GLU A N 1
ATOM 623 C CA . GLU A 1 83 ? -25.181 -18.560 -12.461 1.00 66.56 83 GLU A CA 1
ATOM 624 C C . GLU A 1 83 ? -25.555 -17.080 -12.297 1.00 66.56 83 GLU A C 1
ATOM 626 O O . GLU A 1 83 ? -26.276 -16.725 -11.360 1.00 66.56 83 GLU A O 1
ATOM 631 N N . PRO A 1 84 ? -25.057 -16.182 -13.165 1.00 68.12 84 PRO A N 1
ATOM 632 C CA . PRO A 1 84 ? -25.385 -14.773 -13.054 1.00 68.12 84 PRO A CA 1
ATOM 633 C C . PRO A 1 84 ? -26.892 -14.554 -13.295 1.00 68.12 84 PRO A C 1
ATOM 635 O O . PRO A 1 84 ? -27.446 -15.111 -14.242 1.00 68.12 84 PRO A O 1
ATOM 638 N N . PRO A 1 85 ? -27.557 -13.687 -12.505 1.00 69.25 85 PRO A N 1
ATOM 639 C CA . PRO A 1 85 ? -29.008 -13.460 -12.579 1.00 69.25 85 PRO A CA 1
ATOM 640 C C . PRO A 1 85 ? -29.474 -12.817 -13.896 1.00 69.25 85 PRO A C 1
ATOM 642 O O . PRO A 1 85 ? -30.669 -12.746 -14.170 1.00 69.25 85 PRO A O 1
ATOM 645 N N . LYS A 1 86 ? -28.543 -12.312 -14.711 1.00 70.50 86 LYS A N 1
ATOM 646 C CA . LYS A 1 86 ? -28.786 -11.789 -16.058 1.00 70.50 86 LYS A CA 1
ATOM 647 C C . LYS A 1 86 ? -27.744 -12.368 -17.001 1.00 70.50 86 LYS A C 1
ATOM 649 O O . LYS A 1 86 ? -26.586 -12.539 -16.613 1.00 70.50 86 LYS A O 1
ATOM 654 N N . SER A 1 87 ? -28.136 -12.611 -18.250 1.00 72.06 87 SER A N 1
ATOM 655 C CA . SER A 1 87 ? -27.189 -13.010 -19.286 1.00 72.06 87 SER A CA 1
ATOM 656 C C . SER A 1 87 ? -26.075 -11.955 -19.395 1.00 72.06 87 SER A C 1
ATOM 658 O O . SER A 1 87 ? -26.363 -10.752 -19.414 1.00 72.06 87 SER A O 1
ATOM 660 N N . PRO A 1 88 ? -24.795 -12.363 -19.418 1.00 71.19 88 PRO A N 1
ATOM 661 C CA . PRO A 1 88 ? -23.695 -11.427 -19.597 1.00 71.19 88 PRO A CA 1
ATOM 662 C C . PRO A 1 88 ? -23.845 -10.717 -20.944 1.00 71.19 88 PRO A C 1
ATOM 664 O O . PRO A 1 88 ? -23.804 -11.368 -21.987 1.00 71.19 88 PRO A O 1
ATOM 667 N N . HIS A 1 89 ? -24.033 -9.399 -20.904 1.00 72.88 89 HIS A N 1
ATOM 668 C CA . HIS A 1 89 ? -24.045 -8.535 -22.080 1.00 72.88 89 HIS A CA 1
ATOM 669 C C . HIS A 1 89 ? -22.712 -7.805 -22.189 1.00 72.88 89 HIS A C 1
ATOM 671 O O . HIS A 1 89 ? -22.065 -7.503 -21.182 1.00 72.88 89 HIS A O 1
ATOM 677 N N . GLU A 1 90 ? -22.300 -7.516 -23.418 1.00 70.62 90 GLU A N 1
ATOM 678 C CA . GLU A 1 90 ? -21.107 -6.717 -23.647 1.00 70.62 90 GLU A CA 1
ATOM 679 C C . GLU A 1 90 ? -21.338 -5.293 -23.152 1.00 70.62 90 GLU A C 1
ATOM 681 O O . GLU A 1 90 ? -22.379 -4.714 -23.470 1.00 70.62 90 GLU A O 1
ATOM 686 N N . PRO A 1 91 ? -20.409 -4.713 -22.365 1.00 73.75 91 PRO A N 1
ATOM 687 C CA . PRO A 1 91 ? -20.553 -3.330 -21.957 1.00 73.75 91 PRO A CA 1
ATOM 688 C C . PRO A 1 91 ? -20.588 -2.431 -23.202 1.00 73.75 91 PRO A C 1
ATOM 690 O O . PRO A 1 91 ? -19.819 -2.660 -24.143 1.00 73.75 91 PRO A O 1
ATOM 693 N N . PRO A 1 92 ? -21.465 -1.413 -23.214 1.00 81.81 92 PRO A N 1
ATOM 694 C CA . PRO A 1 92 ? -21.587 -0.490 -24.333 1.00 81.81 92 PRO A CA 1
ATOM 695 C C . PRO A 1 92 ? -20.255 0.227 -24.581 1.00 81.81 92 PRO A C 1
ATOM 697 O O . PRO A 1 92 ? -19.501 0.503 -23.646 1.00 81.81 92 PRO A O 1
ATOM 700 N N . HIS A 1 93 ? -19.972 0.559 -25.842 1.00 79.75 93 HIS A N 1
ATOM 701 C CA . HIS A 1 93 ? -18.683 1.124 -26.267 1.00 79.75 93 HIS A CA 1
ATOM 702 C C . HIS A 1 93 ? -18.272 2.374 -25.469 1.00 79.75 93 HIS A C 1
ATOM 704 O O . HIS A 1 93 ? -17.108 2.519 -25.108 1.00 79.75 93 HIS A O 1
ATOM 710 N N . LEU A 1 94 ? -19.232 3.229 -25.101 1.00 84.00 94 LEU A N 1
ATOM 711 C CA . LEU A 1 94 ? -18.978 4.435 -24.301 1.00 84.00 94 LEU A CA 1
ATOM 712 C C . LEU A 1 94 ? -18.420 4.140 -22.897 1.00 84.00 94 LEU A C 1
ATOM 714 O O . LEU A 1 94 ? -17.710 4.970 -22.343 1.00 84.00 94 LEU A O 1
ATOM 718 N N . MET A 1 95 ? -18.685 2.957 -22.333 1.00 83.56 95 MET A N 1
ATOM 719 C CA . MET A 1 95 ? -18.118 2.531 -21.048 1.00 83.56 95 MET A CA 1
ATOM 720 C C . MET A 1 95 ? -16.695 1.958 -21.201 1.00 83.56 95 MET A C 1
ATOM 722 O O . MET A 1 95 ? -15.926 1.967 -20.241 1.00 83.56 95 MET A O 1
ATOM 726 N N . ARG A 1 96 ? -16.326 1.472 -22.398 1.00 83.25 96 ARG A N 1
ATOM 727 C CA . ARG A 1 96 ? -14.984 0.941 -22.712 1.00 83.25 96 ARG A CA 1
ATOM 728 C C . ARG A 1 96 ? -13.996 2.040 -23.105 1.00 83.25 96 ARG A C 1
ATOM 730 O O . ARG A 1 96 ? -12.820 1.938 -22.765 1.00 83.25 96 ARG A O 1
ATOM 737 N N . LEU A 1 97 ? -14.480 3.102 -23.750 1.00 88.25 97 LEU A N 1
ATOM 738 C CA . LEU A 1 97 ? -13.657 4.184 -24.294 1.00 88.25 97 LEU A CA 1
ATOM 739 C C . LEU A 1 97 ? -12.662 4.791 -23.277 1.00 88.25 97 LEU A C 1
ATOM 741 O O . LEU A 1 97 ? -11.486 4.906 -23.621 1.00 88.25 97 LEU A O 1
ATOM 745 N N . PRO A 1 98 ? -13.040 5.117 -22.019 1.00 88.88 98 PRO A N 1
ATOM 746 C CA . PRO A 1 98 ? -12.083 5.671 -21.056 1.00 88.88 98 PRO A CA 1
ATOM 747 C C . PRO A 1 98 ? -10.960 4.689 -20.697 1.00 88.88 98 PRO A C 1
ATOM 749 O O . PRO A 1 98 ? -9.814 5.091 -20.511 1.00 88.88 98 PRO A O 1
ATOM 752 N N . VAL A 1 99 ? -11.278 3.391 -20.625 1.00 86.88 99 VAL A N 1
ATOM 753 C CA . VAL A 1 99 ? -10.300 2.335 -20.329 1.00 86.88 99 VAL A CA 1
ATOM 754 C C . VAL A 1 99 ? -9.344 2.153 -21.504 1.00 86.88 99 VAL A C 1
ATOM 756 O O . VAL A 1 99 ? -8.140 2.037 -21.296 1.00 86.88 99 VAL A O 1
ATOM 759 N N . GLU A 1 100 ? -9.855 2.166 -22.734 1.00 87.00 100 GLU A N 1
ATOM 760 C CA . GLU A 1 100 ? -9.039 2.058 -23.947 1.00 87.00 100 GLU A CA 1
ATOM 761 C C . GLU A 1 100 ? -8.072 3.237 -24.085 1.00 87.00 100 GLU A C 1
ATOM 763 O O . GLU A 1 100 ? -6.884 3.016 -24.317 1.00 87.00 100 GLU A O 1
ATOM 768 N N . ILE A 1 101 ? -8.539 4.469 -23.848 1.00 89.00 101 ILE A N 1
ATOM 769 C CA . ILE A 1 101 ? -7.684 5.666 -23.837 1.00 89.00 101 ILE A CA 1
ATOM 770 C C . ILE A 1 101 ? -6.564 5.517 -22.801 1.00 89.00 101 ILE A C 1
ATOM 772 O O . ILE A 1 101 ? -5.403 5.784 -23.111 1.00 89.00 101 ILE A O 1
ATOM 776 N N . LEU A 1 102 ? -6.887 5.050 -21.591 1.00 85.75 102 LEU A N 1
ATOM 777 C CA . LEU A 1 102 ? -5.897 4.880 -20.529 1.00 85.75 102 LEU A CA 1
ATOM 778 C C . LEU A 1 102 ? -4.860 3.803 -20.880 1.00 85.75 102 LEU A C 1
ATOM 780 O O . LEU A 1 102 ? -3.669 4.005 -20.662 1.00 85.75 102 LEU A O 1
ATOM 784 N N . VAL A 1 103 ? -5.287 2.684 -21.473 1.00 82.31 103 VAL A N 1
ATOM 785 C CA . VAL A 1 103 ? -4.379 1.618 -21.929 1.00 82.31 103 VAL A CA 1
ATOM 786 C C . VAL A 1 103 ? -3.457 2.122 -23.036 1.00 82.31 103 VAL A C 1
ATOM 788 O O . VAL A 1 103 ? -2.251 1.881 -22.973 1.00 82.31 103 VAL A O 1
ATOM 791 N N . VAL A 1 104 ? -3.996 2.845 -24.022 1.00 84.94 104 VAL A N 1
ATOM 792 C CA . VAL A 1 104 ? -3.195 3.448 -25.096 1.00 84.94 104 VAL A CA 1
ATOM 793 C C . VAL A 1 104 ? -2.180 4.421 -24.508 1.00 84.94 104 VAL A C 1
ATOM 795 O O . VAL A 1 104 ? -1.003 4.331 -24.844 1.00 84.94 104 VAL A O 1
ATOM 798 N N . LEU A 1 105 ? -2.587 5.279 -23.571 1.00 83.69 105 LEU A N 1
ATOM 799 C CA . LEU A 1 105 ? -1.676 6.197 -22.893 1.00 83.69 105 LEU A CA 1
ATOM 800 C C . LEU A 1 105 ? -0.573 5.444 -22.131 1.00 83.69 105 LEU A C 1
ATOM 802 O O . LEU A 1 105 ? 0.598 5.794 -22.258 1.00 83.69 105 LEU A O 1
ATOM 806 N N . CYS A 1 106 ? -0.903 4.372 -21.403 1.00 80.44 106 CYS A N 1
ATOM 807 C CA . CYS A 1 106 ? 0.091 3.542 -20.712 1.00 80.44 106 CYS A CA 1
ATOM 808 C C . CY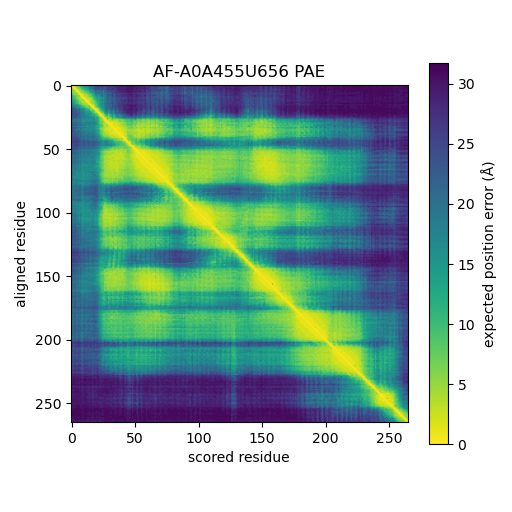S A 1 106 ? 1.114 2.915 -21.670 1.00 80.44 106 CYS A C 1
ATOM 810 O O . CYS A 1 106 ? 2.291 2.807 -21.319 1.00 80.44 106 CYS A O 1
ATOM 812 N N . VAL A 1 107 ? 0.680 2.493 -22.860 1.00 80.06 107 VAL A N 1
ATOM 813 C CA . VAL A 1 107 ? 1.564 1.932 -23.893 1.00 80.06 107 VAL A CA 1
ATOM 814 C C . VAL A 1 107 ? 2.420 3.029 -24.527 1.00 80.06 107 VAL A C 1
ATOM 816 O O . VAL A 1 107 ? 3.629 2.857 -24.652 1.00 80.06 107 VAL A O 1
ATOM 819 N N . VAL A 1 108 ? 1.830 4.176 -24.870 1.00 80.81 108 VAL A N 1
ATOM 820 C CA . VAL A 1 108 ? 2.543 5.311 -25.476 1.00 80.81 108 VAL A CA 1
ATOM 821 C C . VAL A 1 108 ? 3.603 5.869 -24.525 1.00 80.81 108 VAL A C 1
ATOM 823 O O . VAL A 1 108 ? 4.744 6.050 -24.938 1.00 80.81 108 VAL A O 1
ATOM 826 N N . VAL A 1 109 ? 3.271 6.075 -23.247 1.00 76.31 109 VAL A N 1
ATOM 827 C CA . VAL A 1 109 ? 4.236 6.538 -22.234 1.00 76.31 109 VAL A CA 1
ATOM 828 C C . VAL A 1 109 ? 5.318 5.484 -21.976 1.00 76.31 109 VAL A C 1
ATOM 830 O O . VAL A 1 109 ? 6.467 5.841 -21.742 1.00 76.31 109 VAL A O 1
ATOM 833 N N . GLY A 1 110 ? 4.980 4.191 -22.031 1.00 71.75 110 GLY A N 1
ATOM 834 C CA . GLY A 1 110 ? 5.963 3.109 -21.911 1.00 71.75 110 GLY A CA 1
ATOM 835 C C . GLY A 1 110 ? 6.950 3.051 -23.083 1.00 71.75 110 GLY A C 1
ATOM 836 O O . GLY A 1 110 ? 8.132 2.795 -22.874 1.00 71.75 110 GLY A O 1
ATOM 837 N N . LEU A 1 111 ? 6.478 3.322 -24.303 1.00 72.75 111 LEU A N 1
ATOM 838 C CA . LEU A 1 111 ? 7.292 3.324 -25.524 1.00 72.75 111 LEU A CA 1
ATOM 839 C C . LEU A 1 111 ? 8.115 4.605 -25.700 1.00 72.75 111 LEU A C 1
ATOM 841 O O . LEU A 1 111 ? 9.233 4.542 -26.202 1.00 72.75 111 LEU A O 1
ATOM 845 N N . PHE A 1 112 ? 7.572 5.757 -25.300 1.00 72.69 112 PHE A N 1
ATOM 846 C CA . PHE A 1 112 ? 8.194 7.071 -25.485 1.00 72.69 112 PHE A CA 1
ATOM 847 C C . PHE A 1 112 ? 8.251 7.878 -24.174 1.00 72.69 112 PHE A C 1
ATOM 849 O O . PHE A 1 112 ? 7.738 9.001 -24.116 1.00 72.69 112 PHE A O 1
ATOM 856 N N . PRO A 1 113 ? 8.899 7.361 -23.110 1.00 68.62 113 PRO A N 1
ATOM 857 C CA . PRO A 1 113 ? 9.008 8.075 -21.840 1.00 68.62 113 PRO A CA 1
ATOM 858 C C . PRO A 1 113 ? 9.768 9.399 -21.983 1.00 68.62 113 PRO A C 1
ATOM 860 O O . PRO A 1 113 ? 9.413 10.381 -21.338 1.00 68.62 113 PRO A O 1
ATOM 863 N N . GLY A 1 114 ? 10.760 9.457 -22.877 1.00 69.25 114 GLY A N 1
ATOM 864 C CA . GLY A 1 114 ? 11.572 10.652 -23.114 1.00 69.25 114 GLY A CA 1
ATOM 865 C C . GLY A 1 114 ? 10.823 11.847 -23.713 1.00 69.25 114 GLY A C 1
ATOM 866 O O . GLY A 1 114 ? 11.347 12.952 -23.669 1.00 69.25 114 GLY A O 1
ATOM 867 N N . LEU A 1 115 ? 9.622 11.648 -24.272 1.00 67.44 115 LEU A N 1
ATOM 868 C CA . LEU A 1 115 ? 8.823 12.733 -24.857 1.00 67.44 115 LEU A CA 1
ATOM 869 C C . LEU A 1 115 ? 7.735 13.243 -23.898 1.00 67.44 115 LEU A C 1
ATOM 871 O O . LEU A 1 115 ? 7.327 14.395 -23.987 1.00 67.44 115 LEU A O 1
ATOM 875 N N . LEU A 1 116 ? 7.241 12.377 -23.007 1.00 66.62 116 LEU A N 1
ATOM 876 C CA . LEU A 1 116 ? 6.058 12.649 -22.180 1.00 66.62 116 LEU A CA 1
ATOM 877 C C . LEU A 1 116 ? 6.362 12.737 -20.682 1.00 66.62 116 LEU A C 1
ATOM 879 O O . LEU A 1 116 ? 5.679 13.466 -19.970 1.00 66.62 116 LEU A O 1
ATOM 883 N N . ALA A 1 117 ? 7.342 11.976 -20.191 1.00 70.06 117 ALA A N 1
ATOM 884 C CA . ALA A 1 117 ? 7.606 11.844 -18.763 1.00 70.06 117 ALA A CA 1
ATOM 885 C C . ALA A 1 117 ? 8.757 12.741 -18.293 1.00 70.06 117 ALA A C 1
ATOM 887 O O . ALA A 1 117 ? 8.630 13.345 -17.240 1.00 70.06 117 ALA A O 1
ATOM 888 N N . THR A 1 118 ? 9.838 12.874 -19.064 1.00 70.62 118 THR A N 1
ATOM 889 C CA . THR A 1 118 ? 11.052 13.632 -18.684 1.00 70.62 118 THR A CA 1
ATOM 890 C C . THR A 1 118 ? 10.756 15.069 -18.267 1.00 70.62 118 THR A C 1
ATOM 892 O O . THR A 1 118 ? 10.995 15.413 -17.117 1.00 70.62 118 THR A O 1
ATOM 895 N N . GLY A 1 119 ? 10.138 15.877 -19.135 1.00 73.62 119 GLY A N 1
ATOM 896 C CA . GLY A 1 119 ? 9.861 17.284 -18.817 1.00 73.62 119 GLY A CA 1
ATOM 897 C C . GLY A 1 119 ? 8.903 17.469 -17.633 1.00 73.62 119 GLY A C 1
ATOM 898 O O . GLY A 1 119 ? 9.067 18.386 -16.835 1.00 73.62 119 GLY A O 1
ATOM 899 N N . LEU A 1 120 ? 7.920 16.574 -17.471 1.00 76.88 120 LEU A N 1
ATOM 900 C CA . LEU A 1 120 ? 6.998 16.630 -16.333 1.00 76.88 120 LEU A CA 1
ATOM 901 C C . LEU A 1 120 ? 7.676 16.189 -15.025 1.00 76.88 120 LEU A C 1
ATOM 903 O O . LEU A 1 120 ? 7.396 16.756 -13.970 1.00 76.88 120 LEU A O 1
ATOM 907 N N . LEU A 1 121 ? 8.561 15.190 -15.091 1.00 75.75 121 LEU A N 1
ATOM 908 C CA . LEU A 1 121 ? 9.333 14.703 -13.949 1.00 75.75 121 LEU A CA 1
ATOM 909 C C . LEU A 1 121 ? 10.379 15.722 -13.499 1.00 75.75 121 LEU A C 1
ATOM 911 O O . LEU A 1 121 ? 10.511 15.919 -12.297 1.00 75.75 121 LEU A O 1
ATOM 915 N N . GLU A 1 122 ? 11.074 16.386 -14.424 1.00 75.25 122 GLU A N 1
ATOM 916 C CA . GLU A 1 122 ? 12.050 17.436 -14.110 1.00 75.25 122 GLU A CA 1
ATOM 917 C C . GLU A 1 122 ? 11.387 18.566 -13.315 1.00 75.25 122 GLU A C 1
ATOM 919 O O . GLU A 1 122 ? 11.788 18.822 -12.179 1.00 75.25 122 GLU A O 1
ATOM 924 N N . LEU A 1 123 ? 10.286 19.130 -13.829 1.00 80.19 123 LEU A N 1
ATOM 925 C CA . LEU A 1 123 ? 9.504 20.150 -13.121 1.00 80.19 123 LEU A CA 1
ATOM 926 C C . LEU A 1 123 ? 9.015 19.667 -11.748 1.00 80.19 123 LEU A C 1
ATOM 928 O O . LEU A 1 123 ? 9.141 20.378 -10.752 1.00 80.19 123 LEU A O 1
ATOM 932 N N . ALA A 1 124 ? 8.458 18.456 -11.671 1.00 80.44 124 ALA A N 1
ATOM 933 C CA . ALA A 1 124 ? 7.971 17.916 -10.404 1.00 80.44 124 ALA A CA 1
ATOM 934 C C . ALA A 1 124 ? 9.116 17.715 -9.395 1.00 80.44 124 ALA A C 1
ATOM 936 O O . ALA A 1 124 ? 8.973 18.045 -8.219 1.00 80.44 124 ALA A O 1
ATOM 937 N N . SER A 1 125 ? 10.264 17.215 -9.845 1.00 76.00 125 SER A N 1
ATOM 938 C CA . SER A 1 125 ? 11.423 16.955 -8.992 1.00 76.00 125 SER A CA 1
ATOM 939 C C . SER A 1 125 ? 12.052 18.231 -8.448 1.00 76.00 125 SER A C 1
ATOM 941 O O . SER A 1 125 ? 12.370 18.285 -7.261 1.00 76.00 125 SER A O 1
ATOM 943 N N . GLU A 1 126 ? 12.147 19.277 -9.271 1.00 81.25 126 GLU A N 1
ATOM 944 C CA . GLU A 1 126 ? 12.697 20.569 -8.877 1.00 81.25 126 GLU A CA 1
ATOM 945 C C . GLU A 1 126 ? 11.852 21.184 -7.757 1.00 81.25 126 GLU A C 1
ATOM 947 O O . GLU A 1 126 ? 12.394 21.652 -6.757 1.00 81.25 126 GLU A O 1
ATOM 952 N N . THR A 1 127 ? 10.520 21.083 -7.855 1.00 81.75 127 THR A N 1
ATOM 953 C CA . THR A 1 127 ? 9.618 21.606 -6.815 1.00 81.75 127 THR A CA 1
ATOM 954 C C . THR A 1 127 ? 9.691 20.852 -5.487 1.00 81.75 127 THR A C 1
ATOM 956 O O . THR A 1 127 ? 9.445 21.448 -4.440 1.00 81.75 127 THR A O 1
ATOM 959 N N . VAL A 1 128 ? 10.009 19.554 -5.507 1.00 82.75 128 VAL A N 1
ATOM 960 C CA . VAL A 1 128 ? 10.021 18.712 -4.299 1.00 82.75 128 VAL A CA 1
ATOM 961 C C . VAL A 1 128 ? 11.399 18.683 -3.637 1.00 82.75 128 VAL A C 1
ATOM 963 O O . VAL A 1 128 ? 11.485 18.710 -2.411 1.00 82.75 128 VAL A O 1
ATOM 966 N N . ILE A 1 129 ? 12.470 18.604 -4.431 1.00 78.25 129 ILE A N 1
ATOM 967 C CA . ILE A 1 129 ? 13.845 18.366 -3.961 1.00 78.25 129 ILE A CA 1
ATOM 968 C C . ILE A 1 129 ? 14.663 19.668 -3.930 1.00 78.25 129 ILE A C 1
ATOM 970 O O . ILE A 1 129 ? 15.603 19.781 -3.146 1.00 78.25 129 ILE A O 1
ATOM 974 N N . GLY A 1 130 ? 14.301 20.674 -4.733 1.00 70.81 130 GLY A N 1
ATOM 975 C CA . GLY A 1 130 ? 14.992 21.967 -4.779 1.00 70.81 130 GLY A CA 1
ATOM 976 C C . GLY A 1 130 ? 16.334 21.958 -5.522 1.00 70.81 130 GLY A C 1
ATOM 977 O O . GLY A 1 130 ? 17.023 22.976 -5.529 1.00 70.81 130 GLY A O 1
ATOM 978 N N . SER A 1 131 ? 16.718 20.845 -6.155 1.00 64.75 131 SER A N 1
ATOM 979 C CA . SER A 1 131 ? 17.863 20.769 -7.067 1.00 64.75 131 SER A CA 1
ATOM 980 C C . SER A 1 131 ? 17.479 20.022 -8.345 1.00 64.75 131 SER A C 1
ATOM 982 O O . SER A 1 131 ? 16.721 19.052 -8.256 1.00 64.75 131 SER A O 1
ATOM 984 N N . PRO A 1 132 ? 18.015 20.411 -9.516 1.00 57.12 132 PRO A N 1
ATOM 985 C CA . PRO A 1 132 ? 17.794 19.660 -10.743 1.00 57.12 132 PRO A CA 1
ATOM 986 C C . PRO A 1 132 ? 18.431 18.275 -10.594 1.00 57.12 132 PRO A C 1
ATOM 988 O O . PRO A 1 132 ? 19.634 18.153 -10.358 1.00 57.12 132 PRO A O 1
ATOM 991 N N . LEU A 1 133 ? 17.610 17.230 -10.673 1.00 57.50 133 LEU A N 1
ATOM 992 C CA . LEU A 1 133 ? 18.091 15.867 -10.863 1.00 57.50 133 LEU A CA 1
ATOM 993 C C . LEU A 1 133 ? 18.192 15.615 -12.368 1.00 57.50 133 LEU A C 1
ATOM 995 O O . LEU A 1 133 ? 17.213 15.794 -13.088 1.00 57.50 133 LEU A O 1
ATOM 999 N N . ASP A 1 134 ? 19.349 15.146 -12.831 1.00 55.34 134 ASP A N 1
ATOM 1000 C CA . ASP A 1 134 ? 19.504 14.675 -14.208 1.00 55.34 134 ASP A CA 1
ATOM 1001 C C . ASP A 1 134 ? 18.751 13.341 -14.379 1.00 55.34 134 ASP A C 1
ATOM 1003 O O . ASP A 1 134 ? 19.271 12.256 -14.097 1.00 55.34 134 ASP A O 1
ATOM 1007 N N . PHE A 1 135 ? 17.494 13.408 -14.825 1.00 57.56 135 PHE A N 1
ATOM 1008 C CA . PHE A 1 135 ? 16.664 12.231 -15.091 1.00 57.56 135 PHE A CA 1
ATOM 1009 C C . PHE A 1 135 ? 17.018 11.588 -16.437 1.00 57.56 135 PHE A C 1
ATOM 1011 O O . PHE A 1 135 ? 16.434 11.894 -17.476 1.00 57.56 135 PHE A O 1
ATOM 1018 N N . TYR A 1 136 ? 17.915 10.602 -16.427 1.00 55.16 136 TYR A N 1
ATOM 1019 C CA . TYR A 1 136 ? 18.140 9.749 -17.598 1.00 55.16 136 TYR A CA 1
ATOM 1020 C C . TYR A 1 136 ? 17.107 8.610 -17.669 1.00 55.16 136 TYR A C 1
ATOM 1022 O O . TYR A 1 136 ? 17.318 7.507 -17.167 1.00 55.16 136 TYR A O 1
ATOM 1030 N N . LEU A 1 137 ? 15.971 8.853 -18.335 1.00 54.22 137 LEU A N 1
ATOM 1031 C CA . LEU A 1 137 ? 14.996 7.807 -18.690 1.00 54.22 137 LEU A CA 1
ATOM 1032 C C . LEU A 1 137 ? 15.436 7.070 -19.967 1.00 54.22 137 LEU A C 1
ATOM 1034 O O . LEU A 1 137 ? 14.845 7.236 -21.035 1.00 54.22 137 LEU A O 1
ATOM 1038 N N . ALA A 1 138 ? 16.465 6.226 -19.878 1.00 53.91 138 ALA A N 1
ATOM 1039 C CA . ALA A 1 138 ? 16.731 5.261 -20.944 1.00 53.91 138 ALA A CA 1
ATOM 1040 C C . ALA A 1 138 ? 15.773 4.060 -20.813 1.00 53.91 138 ALA A C 1
ATOM 1042 O O . ALA A 1 138 ? 15.710 3.407 -19.776 1.00 53.91 138 ALA A O 1
ATOM 1043 N N . ILE A 1 139 ? 15.035 3.737 -21.883 1.00 53.03 139 ILE A N 1
ATOM 1044 C CA . ILE A 1 139 ? 14.101 2.586 -21.935 1.00 53.03 139 ILE A CA 1
ATOM 1045 C C . ILE A 1 139 ? 14.842 1.251 -21.740 1.00 53.03 139 ILE A C 1
ATOM 1047 O O . ILE A 1 139 ? 14.254 0.237 -21.370 1.00 53.03 139 ILE A O 1
ATOM 1051 N N . TRP A 1 140 ? 16.147 1.244 -22.013 1.00 55.47 140 TRP A N 1
ATOM 1052 C CA . TRP A 1 140 ? 16.977 0.054 -21.993 1.00 55.47 140 TRP A CA 1
ATOM 1053 C C . TRP A 1 140 ? 18.341 0.368 -21.380 1.00 55.47 140 TRP A C 1
ATOM 1055 O O . TRP A 1 140 ? 19.257 0.811 -22.071 1.00 55.47 140 TRP A O 1
ATOM 1065 N N . HIS A 1 141 ? 18.488 0.103 -20.083 1.00 54.34 141 HIS A N 1
ATOM 1066 C CA . HIS A 1 141 ? 19.757 0.242 -19.357 1.00 54.34 141 HIS A CA 1
ATOM 1067 C C . HIS A 1 141 ? 20.704 -0.967 -19.550 1.00 54.34 141 HIS A C 1
ATOM 1069 O O . HIS A 1 141 ? 21.727 -1.077 -18.877 1.00 54.34 141 HIS A O 1
ATOM 1075 N N . GLY A 1 142 ? 20.399 -1.885 -20.478 1.00 59.59 142 GLY A N 1
ATOM 1076 C CA . GLY A 1 142 ? 21.142 -3.137 -20.660 1.00 59.59 142 GLY A CA 1
ATOM 1077 C C . GLY A 1 142 ? 20.746 -4.222 -19.650 1.00 59.59 142 GLY A C 1
ATOM 1078 O O . GLY A 1 142 ? 19.729 -4.125 -18.967 1.00 59.59 142 GLY A O 1
ATOM 1079 N N . VAL A 1 143 ? 21.529 -5.304 -19.569 1.00 60.75 143 VAL A N 1
ATOM 1080 C CA . VAL A 1 143 ? 21.333 -6.335 -18.533 1.00 60.75 143 VAL A CA 1
ATOM 1081 C C . VAL A 1 143 ? 21.878 -5.789 -17.215 1.00 60.75 143 VAL A C 1
ATOM 1083 O O . VAL A 1 143 ? 23.068 -5.903 -16.943 1.00 60.75 143 VAL A O 1
ATOM 1086 N N . ASN A 1 144 ? 21.005 -5.171 -16.422 1.00 70.12 144 ASN A N 1
ATOM 1087 C CA . ASN A 1 144 ? 21.357 -4.585 -15.131 1.00 70.12 144 ASN A CA 1
ATOM 1088 C C . ASN A 1 144 ? 20.829 -5.438 -13.955 1.00 70.12 144 ASN A C 1
ATOM 1090 O O . ASN A 1 144 ? 19.899 -6.239 -14.113 1.00 70.12 144 ASN A O 1
ATOM 1094 N N . LEU A 1 145 ? 21.403 -5.260 -12.759 1.00 73.88 145 LEU A N 1
ATOM 1095 C CA . LEU A 1 145 ? 20.968 -5.924 -11.520 1.00 73.88 145 LEU A CA 1
ATOM 1096 C C . LEU A 1 145 ? 19.445 -5.779 -11.264 1.00 73.88 145 LEU A C 1
ATOM 1098 O O . LEU A 1 145 ? 18.793 -6.794 -11.001 1.00 73.88 145 LEU A O 1
ATOM 1102 N N . PRO A 1 146 ? 18.838 -4.579 -11.416 1.00 73.06 146 PRO A N 1
ATOM 1103 C CA . PRO A 1 146 ? 17.391 -4.365 -11.304 1.00 73.06 146 PRO A CA 1
ATOM 1104 C C . PRO A 1 146 ? 16.551 -5.248 -12.235 1.00 73.06 146 PRO A C 1
ATOM 1106 O O . PRO A 1 146 ? 15.503 -5.769 -11.841 1.00 73.06 146 PRO A O 1
ATOM 1109 N N . LEU A 1 147 ? 17.025 -5.469 -13.464 1.00 73.06 147 LEU A N 1
ATOM 1110 C CA . LEU A 1 147 ? 16.341 -6.289 -14.460 1.00 73.06 147 LEU A CA 1
ATOM 1111 C C . LEU A 1 147 ? 16.355 -7.767 -14.053 1.00 73.06 147 LEU A C 1
ATOM 1113 O O . LEU A 1 147 ? 15.329 -8.446 -14.152 1.00 73.06 147 LEU A O 1
ATOM 1117 N N . MET A 1 148 ? 17.479 -8.253 -13.518 1.00 78.94 148 MET A N 1
ATOM 1118 C CA . MET A 1 148 ? 17.565 -9.601 -12.946 1.00 78.94 148 MET A CA 1
ATOM 1119 C C . MET A 1 148 ? 16.647 -9.765 -11.732 1.00 78.94 148 MET A C 1
ATOM 1121 O O . MET A 1 148 ? 15.959 -10.780 -11.634 1.00 78.94 148 MET A O 1
ATOM 1125 N N . MET A 1 149 ? 16.584 -8.771 -10.841 1.00 76.94 149 MET A N 1
ATOM 1126 C CA . MET A 1 149 ? 15.685 -8.795 -9.680 1.00 76.94 149 MET A CA 1
ATOM 1127 C C . MET A 1 149 ? 14.213 -8.826 -10.099 1.00 76.94 149 MET A C 1
ATOM 1129 O O . MET A 1 149 ? 13.435 -9.592 -9.534 1.00 76.94 149 MET A O 1
ATOM 1133 N N . SER A 1 150 ? 13.831 -8.061 -11.124 1.00 77.12 150 SER A N 1
ATOM 1134 C CA . SER A 1 150 ? 12.471 -8.066 -11.677 1.00 77.12 150 SER A CA 1
ATOM 1135 C C . SER A 1 150 ? 12.113 -9.408 -12.331 1.00 77.12 150 SER A C 1
ATOM 1137 O O . SER A 1 150 ? 11.039 -9.960 -12.079 1.00 77.12 150 SER A O 1
ATOM 1139 N N . LEU A 1 151 ? 13.033 -9.992 -13.108 1.00 81.69 151 LEU A N 1
ATOM 1140 C CA . LEU A 1 151 ? 12.848 -11.315 -13.711 1.00 81.69 151 LEU A CA 1
ATOM 1141 C C . LEU A 1 151 ? 12.720 -12.406 -12.640 1.00 81.69 151 LEU A C 1
ATOM 1143 O O . LEU A 1 151 ? 11.818 -13.242 -12.703 1.00 81.69 151 LEU A O 1
ATOM 1147 N N . LEU A 1 152 ? 13.591 -12.373 -11.631 1.00 84.31 152 LEU A N 1
ATOM 1148 C CA . LEU A 1 152 ? 13.532 -13.276 -10.487 1.00 84.31 152 LEU A CA 1
ATOM 1149 C C . LEU A 1 152 ? 12.203 -13.108 -9.742 1.00 84.31 152 LEU A C 1
ATOM 1151 O O . LEU A 1 152 ? 11.547 -14.100 -9.427 1.00 84.31 152 LEU A O 1
ATOM 1155 N N . ALA A 1 153 ? 11.759 -11.867 -9.527 1.00 83.62 153 ALA A N 1
ATOM 1156 C CA . ALA A 1 153 ? 10.485 -11.579 -8.888 1.00 83.62 153 ALA A CA 1
ATOM 1157 C C . ALA A 1 153 ? 9.298 -12.144 -9.679 1.00 83.62 153 ALA A C 1
ATOM 1159 O O . ALA A 1 153 ? 8.353 -12.674 -9.090 1.00 83.62 153 ALA A O 1
ATOM 1160 N N . PHE A 1 154 ? 9.365 -12.087 -11.008 1.00 82.06 154 PHE A N 1
ATOM 1161 C CA . PHE A 1 154 ? 8.362 -12.667 -11.891 1.00 82.06 154 PHE A CA 1
ATOM 1162 C C . PHE A 1 154 ? 8.323 -14.198 -11.792 1.00 82.06 154 PHE A C 1
ATOM 1164 O O . PHE A 1 154 ? 7.257 -14.774 -11.561 1.00 82.06 154 PHE A O 1
ATOM 1171 N N . VAL A 1 155 ? 9.482 -14.857 -11.886 1.00 85.50 155 VAL A N 1
ATOM 1172 C CA . VAL A 1 155 ? 9.600 -16.323 -11.784 1.00 85.50 155 VAL A CA 1
ATOM 1173 C C . VAL A 1 155 ? 9.152 -16.820 -10.408 1.00 85.50 155 VAL A C 1
ATOM 1175 O O . VAL A 1 155 ? 8.346 -17.749 -10.319 1.00 85.50 155 VAL A O 1
ATOM 1178 N N . ILE A 1 156 ? 9.609 -16.180 -9.328 1.00 86.88 156 ILE A N 1
ATOM 1179 C CA . ILE A 1 156 ? 9.217 -16.537 -7.959 1.00 86.88 156 ILE A CA 1
ATOM 1180 C C . ILE A 1 156 ? 7.724 -16.267 -7.738 1.00 86.88 156 ILE A C 1
ATOM 1182 O O . ILE A 1 156 ? 7.039 -17.100 -7.147 1.00 86.88 156 ILE A O 1
ATOM 1186 N N . GLY A 1 157 ? 7.185 -15.153 -8.243 1.00 83.62 157 GLY A N 1
ATOM 1187 C CA . GLY A 1 157 ? 5.757 -14.840 -8.151 1.00 83.62 157 GLY A CA 1
ATOM 1188 C C . GLY A 1 157 ? 4.875 -15.903 -8.816 1.00 83.62 157 GLY A C 1
ATOM 1189 O O . GLY A 1 157 ? 3.878 -16.336 -8.229 1.00 83.62 157 GLY A O 1
ATOM 1190 N N . ILE A 1 158 ? 5.276 -16.392 -9.995 1.00 85.62 158 ILE A N 1
ATOM 1191 C CA . ILE A 1 158 ? 4.611 -17.514 -10.678 1.00 85.62 158 ILE A CA 1
ATOM 1192 C C . ILE A 1 158 ? 4.735 -18.803 -9.856 1.00 85.62 158 ILE A C 1
ATOM 1194 O O . ILE A 1 158 ? 3.743 -19.512 -9.673 1.00 85.62 158 ILE A O 1
ATOM 1198 N N . ALA A 1 159 ? 5.920 -19.100 -9.319 1.00 87.75 159 ALA A N 1
ATOM 1199 C CA . ALA A 1 159 ? 6.141 -20.291 -8.501 1.00 87.75 159 ALA A CA 1
ATOM 1200 C C . ALA A 1 159 ? 5.277 -20.291 -7.223 1.00 87.75 159 ALA A C 1
ATOM 1202 O O . ALA A 1 159 ? 4.673 -21.312 -6.884 1.00 87.75 159 ALA A O 1
ATOM 1203 N N . ILE A 1 160 ? 5.154 -19.141 -6.549 1.00 86.56 160 ILE A N 1
ATOM 1204 C CA . ILE A 1 160 ? 4.272 -18.952 -5.385 1.00 86.56 160 ILE A CA 1
ATOM 1205 C C . ILE A 1 160 ? 2.813 -19.170 -5.774 1.00 86.56 160 ILE A C 1
ATOM 1207 O O . ILE A 1 160 ? 2.072 -19.823 -5.039 1.00 86.56 160 ILE A O 1
ATOM 1211 N N . TYR A 1 161 ? 2.395 -18.645 -6.926 1.00 83.75 161 TYR A N 1
ATOM 1212 C CA . TYR A 1 161 ? 1.041 -18.852 -7.420 1.00 83.75 161 TYR A CA 1
ATOM 1213 C C . TYR A 1 161 ? 0.755 -20.335 -7.695 1.00 83.75 161 TYR A C 1
ATOM 1215 O O . TYR A 1 161 ? -0.290 -20.847 -7.289 1.00 83.75 161 TYR A O 1
ATOM 1223 N N . TRP A 1 162 ? 1.696 -21.054 -8.309 1.00 84.38 162 TRP A N 1
ATOM 1224 C CA . TRP A 1 162 ? 1.534 -22.484 -8.572 1.00 84.38 162 TRP A CA 1
ATOM 1225 C C . TRP A 1 162 ? 1.463 -23.302 -7.273 1.00 84.38 162 TRP A C 1
ATOM 1227 O O . TRP A 1 162 ? 0.620 -24.189 -7.139 1.00 84.38 162 TRP A O 1
ATOM 1237 N N . ARG A 1 163 ? 2.266 -22.936 -6.265 1.00 85.25 163 ARG A N 1
ATOM 1238 C CA . ARG A 1 163 ? 2.242 -23.527 -4.913 1.00 85.25 163 ARG A CA 1
ATOM 1239 C C . ARG A 1 163 ? 1.243 -22.864 -3.959 1.00 85.25 163 ARG A C 1
ATOM 1241 O O . ARG A 1 163 ? 1.316 -23.064 -2.747 1.00 85.25 163 ARG A O 1
ATOM 1248 N N . HIS A 1 164 ? 0.268 -22.108 -4.467 1.00 80.25 164 HIS A N 1
ATOM 1249 C CA . HIS A 1 164 ? -0.687 -21.376 -3.629 1.00 80.25 164 HIS A CA 1
ATOM 1250 C C . HIS A 1 164 ? -1.463 -22.295 -2.666 1.00 80.25 164 HIS A C 1
ATOM 1252 O O . HIS A 1 164 ? -1.875 -21.859 -1.591 1.00 80.25 164 HIS A O 1
ATOM 1258 N N . GLY A 1 165 ? -1.669 -23.569 -3.024 1.00 76.19 165 GLY A N 1
ATOM 1259 C CA . GLY A 1 165 ? -2.277 -24.566 -2.138 1.00 76.19 165 GLY A CA 1
ATOM 1260 C C . GLY A 1 165 ? -1.494 -24.776 -0.837 1.00 76.19 165 GLY A C 1
ATOM 1261 O O . GLY A 1 165 ? -2.093 -24.758 0.240 1.00 76.19 165 GLY A O 1
ATOM 1262 N N . ASP A 1 166 ? -0.172 -24.895 -0.934 1.00 79.94 166 ASP A N 1
ATOM 1263 C CA . ASP A 1 166 ? 0.724 -25.118 0.205 1.00 79.94 166 ASP A CA 1
ATOM 1264 C C . ASP A 1 166 ? 0.931 -23.836 1.006 1.00 79.94 166 ASP A C 1
ATOM 1266 O O . ASP A 1 166 ? 0.831 -23.849 2.233 1.00 79.94 166 ASP A O 1
ATOM 1270 N N . VAL A 1 167 ? 1.099 -22.702 0.314 1.00 78.81 167 VAL A N 1
ATOM 1271 C CA . VAL A 1 167 ? 1.187 -21.381 0.956 1.00 78.81 167 VAL A CA 1
ATOM 1272 C C . VAL A 1 167 ? -0.071 -21.112 1.775 1.00 78.81 167 VAL A C 1
ATOM 1274 O O . VAL A 1 167 ? 0.023 -20.713 2.930 1.00 78.81 167 VAL A O 1
ATOM 1277 N N . ARG A 1 168 ? -1.260 -21.405 1.233 1.00 79.56 168 ARG A N 1
ATOM 1278 C CA . ARG A 1 168 ? -2.519 -21.230 1.967 1.00 79.56 168 ARG A CA 1
ATOM 1279 C C . ARG A 1 168 ? -2.587 -22.109 3.215 1.00 79.56 168 ARG A C 1
ATOM 1281 O O . ARG A 1 168 ? -3.060 -21.628 4.239 1.00 79.56 168 ARG A O 1
ATOM 1288 N N . ARG A 1 169 ? -2.136 -23.367 3.146 1.00 79.25 169 ARG A N 1
ATOM 1289 C CA . ARG A 1 169 ? -2.096 -24.271 4.311 1.00 79.25 169 ARG A CA 1
ATOM 1290 C C . ARG A 1 169 ? -1.162 -23.742 5.397 1.00 79.25 169 ARG A C 1
ATOM 1292 O O . ARG A 1 169 ? -1.534 -23.762 6.563 1.00 79.25 169 ARG A O 1
ATOM 1299 N N . PHE A 1 170 ? -0.005 -23.215 5.007 1.00 81.56 170 PHE A N 1
ATOM 1300 C CA . PHE A 1 170 ? 0.937 -22.582 5.927 1.00 81.56 170 PHE A CA 1
ATOM 1301 C C . PHE A 1 170 ? 0.356 -21.303 6.549 1.00 81.56 170 PHE A C 1
ATOM 1303 O O . PHE A 1 170 ? 0.351 -21.147 7.765 1.00 81.56 170 PHE A O 1
ATOM 1310 N N . THR A 1 171 ? -0.230 -20.408 5.748 1.00 79.19 171 THR A N 1
ATOM 1311 C CA . THR A 1 171 ? -0.814 -19.157 6.260 1.00 79.19 171 THR A CA 1
ATOM 1312 C C . THR A 1 171 ? -2.025 -19.402 7.165 1.00 79.19 171 THR A C 1
ATOM 1314 O O . THR A 1 171 ? -2.233 -18.645 8.105 1.00 79.19 171 THR A O 1
ATOM 1317 N N . GLN A 1 172 ? -2.803 -20.466 6.936 1.00 78.31 172 GLN A N 1
ATOM 1318 C CA . GLN A 1 172 ? -3.936 -20.843 7.795 1.00 78.31 172 GLN A CA 1
ATOM 1319 C C . GLN A 1 172 ? -3.527 -21.225 9.226 1.00 78.31 172 GLN A C 1
ATOM 1321 O O . GLN A 1 172 ? -4.375 -21.186 10.116 1.00 78.31 172 GLN A O 1
ATOM 1326 N N . GLN A 1 173 ? -2.256 -21.563 9.463 1.00 79.50 173 GLN A N 1
ATOM 1327 C CA . GLN A 1 173 ? -1.734 -21.826 10.809 1.00 79.50 173 GLN A CA 1
ATOM 1328 C C . GLN A 1 173 ? -1.593 -20.538 11.634 1.00 79.50 173 GLN A C 1
ATOM 1330 O O . GLN A 1 173 ? -1.632 -20.583 12.862 1.00 79.50 173 GLN A O 1
ATOM 1335 N N . PHE A 1 174 ? -1.482 -19.382 10.977 1.00 79.25 174 PHE A N 1
ATOM 1336 C CA . PHE A 1 174 ? -1.419 -18.085 11.637 1.00 79.25 174 PHE A CA 1
ATOM 1337 C C . PHE A 1 174 ? -2.824 -17.480 11.723 1.00 79.25 174 PHE A C 1
ATOM 1339 O O . PHE A 1 174 ? -3.528 -17.341 10.722 1.00 79.25 174 PHE A O 1
ATOM 1346 N N . LYS A 1 175 ? -3.248 -17.080 12.929 1.00 75.44 175 LYS A N 1
ATOM 1347 C CA . LYS A 1 175 ? -4.482 -16.298 13.100 1.00 75.44 175 LYS A CA 1
ATOM 1348 C C . LYS A 1 175 ? -4.322 -14.980 12.340 1.00 75.44 175 LYS A C 1
ATOM 1350 O O . LYS A 1 175 ? -3.512 -14.142 12.726 1.00 75.44 175 LYS A O 1
ATOM 1355 N N . GLY A 1 176 ? -5.100 -14.796 11.275 1.00 75.25 176 GLY A N 1
ATOM 1356 C CA . GLY A 1 176 ? -5.125 -13.537 10.536 1.00 75.25 176 GLY A CA 1
ATOM 1357 C C . GLY A 1 176 ? -5.520 -12.383 11.456 1.00 75.25 176 GLY A C 1
ATOM 1358 O O . GLY A 1 176 ? -6.571 -12.428 12.101 1.00 75.25 176 GLY A O 1
ATOM 1359 N N . VAL A 1 177 ? -4.673 -11.356 11.531 1.00 80.12 177 VAL A N 1
ATOM 1360 C CA . VAL A 1 177 ? -5.018 -10.100 12.198 1.00 80.12 177 VAL A CA 1
ATOM 1361 C C . VAL A 1 177 ? -5.879 -9.298 11.234 1.00 80.12 177 VAL A C 1
ATOM 1363 O O . VAL A 1 177 ? -5.418 -8.858 10.185 1.00 80.12 177 VAL A O 1
ATOM 1366 N N . ASP A 1 178 ? -7.150 -9.130 11.580 1.00 85.50 178 ASP A N 1
ATOM 1367 C CA . ASP A 1 178 ? -8.054 -8.276 10.822 1.00 85.50 178 ASP A CA 1
ATOM 1368 C C . ASP A 1 178 ? -7.777 -6.813 11.192 1.00 85.50 178 ASP A C 1
ATOM 1370 O O . ASP A 1 178 ? -8.149 -6.354 12.276 1.00 85.50 178 ASP A O 1
ATOM 1374 N N . ALA A 1 179 ? -7.078 -6.098 10.306 1.00 88.00 179 ALA A N 1
ATOM 1375 C CA . ALA A 1 179 ? -6.693 -4.703 10.512 1.00 88.00 179 ALA A CA 1
ATOM 1376 C C . ALA A 1 179 ? -7.908 -3.806 10.782 1.00 88.00 179 ALA A C 1
ATOM 1378 O O . ALA A 1 179 ? -7.820 -2.893 11.602 1.00 88.00 179 ALA A O 1
ATOM 1379 N N . ARG A 1 180 ? -9.064 -4.117 10.178 1.00 90.88 180 ARG A N 1
ATOM 1380 C CA . ARG A 1 180 ? -10.314 -3.403 10.442 1.00 90.88 180 ARG A CA 1
ATOM 1381 C C . ARG A 1 180 ? -10.729 -3.560 11.900 1.00 90.88 180 ARG A C 1
ATOM 1383 O O . ARG A 1 180 ? -11.032 -2.570 12.551 1.00 90.88 180 ARG A O 1
ATOM 1390 N N . ARG A 1 181 ? -10.677 -4.779 12.444 1.00 91.19 181 ARG A N 1
ATOM 1391 C CA . ARG A 1 181 ? -11.009 -5.024 13.859 1.00 91.19 181 ARG A CA 1
ATOM 1392 C C . ARG A 1 181 ? -10.023 -4.357 14.807 1.00 91.19 181 ARG A C 1
ATOM 1394 O O . ARG A 1 181 ? -10.424 -3.931 15.884 1.00 91.19 181 ARG A O 1
ATOM 1401 N N . VAL A 1 182 ? -8.738 -4.305 14.454 1.00 93.12 182 VAL A N 1
ATOM 1402 C CA . VAL A 1 182 ? -7.731 -3.584 15.252 1.00 93.12 182 VAL A CA 1
ATOM 1403 C C . VAL A 1 182 ? -8.047 -2.091 15.260 1.00 93.12 182 VAL A C 1
ATOM 1405 O O . VAL A 1 182 ? -8.096 -1.489 16.327 1.00 93.12 182 VAL A O 1
ATOM 1408 N N . PHE A 1 183 ? -8.335 -1.519 14.094 1.00 94.62 183 PHE A N 1
ATOM 1409 C CA . PHE A 1 183 ? -8.709 -0.117 13.955 1.00 94.62 183 PHE A CA 1
ATOM 1410 C C . PHE A 1 183 ? -10.002 0.226 14.710 1.00 94.62 183 PHE A C 1
ATOM 1412 O O . PHE A 1 183 ? -10.015 1.166 15.500 1.00 9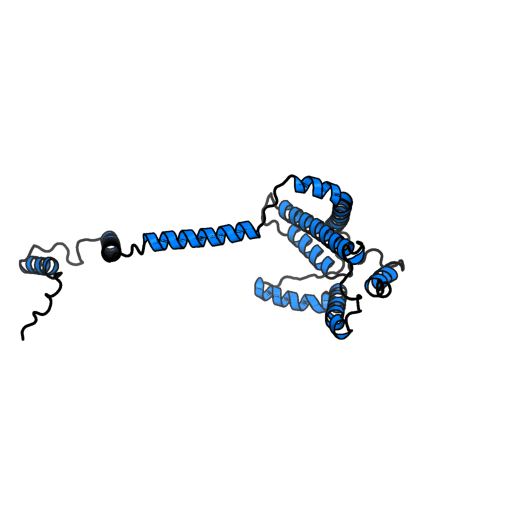4.62 183 PHE A O 1
ATOM 1419 N N . GLU A 1 184 ? -11.060 -0.574 14.551 1.00 96.44 184 GLU A N 1
ATOM 1420 C CA . GLU A 1 184 ? -12.323 -0.413 15.283 1.00 96.44 184 GLU A CA 1
ATOM 1421 C C . GLU A 1 184 ? -12.106 -0.496 16.799 1.00 96.44 184 GLU A C 1
ATOM 1423 O O . GLU A 1 184 ? -12.623 0.337 17.541 1.00 96.44 184 GLU A O 1
ATOM 1428 N N . ARG A 1 185 ? -11.280 -1.440 17.278 1.00 95.31 185 ARG A N 1
ATOM 1429 C CA . ARG A 1 185 ? -10.923 -1.510 18.705 1.00 95.31 185 ARG A CA 1
ATOM 1430 C C . ARG A 1 185 ? -10.210 -0.257 19.182 1.00 95.31 185 ARG A C 1
ATOM 1432 O O . ARG A 1 185 ? -10.487 0.184 20.293 1.00 95.31 185 ARG A O 1
ATOM 1439 N N . ILE A 1 186 ? -9.295 0.292 18.387 1.00 96.69 186 ILE A N 1
ATOM 1440 C CA . ILE A 1 186 ? -8.576 1.519 18.740 1.00 96.69 186 ILE A CA 1
ATOM 1441 C C . ILE A 1 186 ? -9.564 2.682 18.835 1.00 96.69 186 ILE A C 1
ATOM 1443 O O . ILE A 1 186 ? -9.578 3.358 19.858 1.00 96.69 186 ILE A O 1
ATOM 1447 N N . LEU A 1 187 ? -10.434 2.858 17.838 1.00 96.88 187 LEU A N 1
ATOM 1448 C CA . LEU A 1 187 ? -11.470 3.895 17.844 1.00 96.88 187 LEU A CA 1
ATOM 1449 C C . LEU A 1 187 ? -12.366 3.809 19.081 1.00 96.88 187 LEU A C 1
ATOM 1451 O O . LEU A 1 187 ? -12.527 4.793 19.800 1.00 96.88 187 LEU A O 1
ATOM 1455 N N 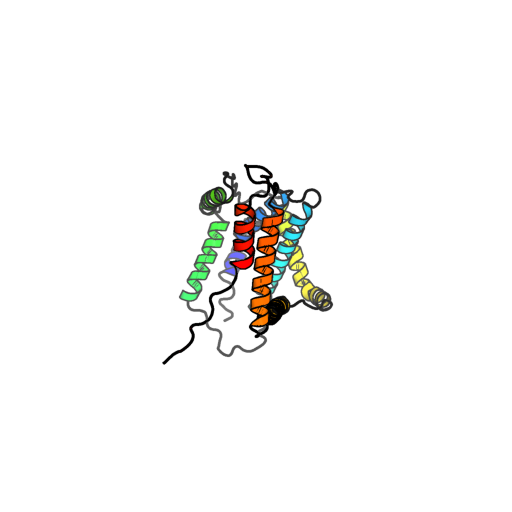. ILE A 1 188 ? -12.895 2.618 19.361 1.00 97.38 188 ILE A N 1
ATOM 1456 C CA . ILE A 1 188 ? -13.769 2.379 20.513 1.00 97.38 188 ILE A CA 1
ATOM 1457 C C . ILE A 1 188 ? -13.016 2.628 21.828 1.00 97.38 188 ILE A C 1
ATOM 1459 O O . ILE A 1 188 ? -13.540 3.271 22.733 1.00 97.38 188 ILE A O 1
ATOM 1463 N N . SER A 1 189 ? -11.765 2.168 21.933 1.00 96.00 189 SER A N 1
ATOM 1464 C CA . SER A 1 189 ? -10.944 2.368 23.136 1.00 96.00 189 SER A CA 1
ATOM 1465 C C . SER A 1 189 ? -10.632 3.842 23.380 1.00 96.00 189 SER A C 1
ATOM 1467 O O . SER A 1 189 ? -10.616 4.279 24.528 1.00 96.00 189 SER A O 1
ATOM 1469 N N . VAL A 1 190 ? -10.381 4.608 22.318 1.00 97.75 190 VAL A N 1
ATOM 1470 C CA . VAL A 1 190 ? -10.176 6.058 22.406 1.00 97.75 190 VAL A CA 1
ATOM 1471 C C . VAL A 1 190 ? -11.465 6.746 22.852 1.00 97.75 190 VAL A C 1
ATOM 1473 O O . VAL A 1 190 ? -11.401 7.577 23.753 1.00 97.75 190 VAL A O 1
ATOM 1476 N N . GLY A 1 191 ? -12.620 6.347 22.309 1.00 97.06 191 GLY A N 1
ATOM 1477 C CA . GLY A 1 191 ? -13.931 6.848 22.731 1.00 97.06 191 GLY A CA 1
ATOM 1478 C C . GLY A 1 191 ? -14.195 6.621 24.220 1.00 97.06 191 GLY A C 1
ATOM 1479 O O . GLY A 1 191 ? -14.395 7.580 24.960 1.00 97.06 191 GLY A O 1
ATOM 1480 N N . TYR A 1 192 ? -14.078 5.377 24.694 1.00 96.19 192 TYR A N 1
ATOM 1481 C CA . TYR A 1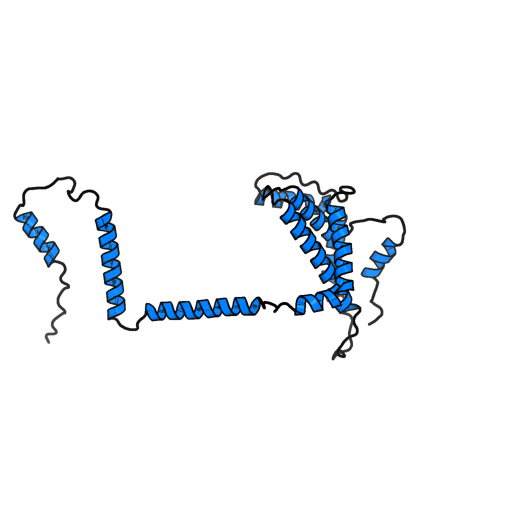 192 ? -14.277 5.068 26.115 1.00 96.19 192 TYR A CA 1
ATOM 1482 C C . TYR A 1 192 ? -13.280 5.780 27.032 1.00 96.19 192 TYR A C 1
ATOM 1484 O O . TYR A 1 192 ? -13.648 6.212 28.120 1.00 96.19 192 TYR A O 1
ATOM 1492 N N . ARG A 1 193 ? -12.015 5.927 26.617 1.00 96.06 193 ARG A N 1
ATOM 1493 C CA . ARG A 1 193 ? -11.022 6.682 27.398 1.00 96.06 193 ARG A CA 1
ATOM 1494 C C . ARG A 1 193 ? -11.351 8.168 27.458 1.00 96.06 193 ARG A C 1
ATOM 1496 O O . ARG A 1 193 ? -11.159 8.772 28.509 1.00 96.06 193 ARG A O 1
ATOM 1503 N N . ALA A 1 194 ? -11.842 8.746 26.365 1.00 94.50 194 ALA A N 1
ATOM 1504 C CA . ALA A 1 194 ? -12.291 10.130 26.342 1.00 94.50 194 ALA A CA 1
ATOM 1505 C C . ALA A 1 194 ? -13.494 10.326 27.273 1.00 94.50 194 ALA A C 1
ATOM 1507 O O . ALA A 1 194 ? -13.466 11.230 28.098 1.00 94.50 194 ALA A O 1
ATOM 1508 N N . GLU A 1 195 ? -14.491 9.438 27.228 1.00 93.44 195 GLU A N 1
ATOM 1509 C CA . GLU A 1 195 ? -15.638 9.475 28.145 1.00 93.44 195 GLU A CA 1
ATOM 1510 C C . GLU A 1 195 ? -15.217 9.325 29.610 1.00 93.44 195 GLU A C 1
ATOM 1512 O O . GLU A 1 195 ? -15.699 10.060 30.465 1.00 93.44 195 GLU A O 1
ATOM 1517 N N . GLN A 1 196 ? -14.279 8.422 29.913 1.00 91.94 196 GLN A N 1
ATOM 1518 C CA . GLN A 1 196 ? -13.739 8.261 31.266 1.00 91.94 196 GLN A CA 1
ATOM 1519 C C . GLN A 1 196 ? -12.989 9.509 31.741 1.00 91.94 196 GLN A C 1
ATOM 1521 O O . GLN A 1 196 ? -13.139 9.904 32.896 1.00 91.94 196 GLN A O 1
ATOM 1526 N N . LEU A 1 197 ? -12.200 10.140 30.867 1.00 90.94 197 LEU A N 1
ATOM 1527 C CA . LEU A 1 197 ? -11.509 11.394 31.172 1.00 90.94 197 LEU A CA 1
ATOM 1528 C C . LEU A 1 197 ? -12.503 12.534 31.397 1.00 90.94 197 LEU A C 1
ATOM 1530 O O . LEU A 1 197 ? -12.374 13.257 32.381 1.00 90.94 197 LEU A O 1
ATOM 1534 N N . ILE A 1 198 ? -13.514 12.660 30.538 1.00 89.88 198 ILE A N 1
ATOM 1535 C CA . ILE A 1 198 ? -14.570 13.665 30.680 1.00 89.88 198 ILE A CA 1
ATOM 1536 C C . ILE A 1 198 ? -15.335 13.424 31.979 1.00 89.88 198 ILE A C 1
ATOM 1538 O O . ILE A 1 198 ? -15.444 14.341 32.770 1.00 89.88 198 ILE A O 1
ATOM 1542 N N . ALA A 1 199 ? -15.765 12.200 32.284 1.00 87.38 199 ALA A N 1
ATOM 1543 C CA . ALA A 1 199 ? -16.460 11.894 33.538 1.00 87.38 199 ALA A CA 1
ATOM 1544 C C . ALA A 1 199 ? -15.583 12.120 34.788 1.00 87.38 199 ALA A C 1
ATOM 1546 O O . ALA A 1 199 ? -16.084 12.469 35.862 1.00 87.38 199 ALA A O 1
ATOM 1547 N N . ALA A 1 200 ? -14.265 11.929 34.675 1.00 84.38 200 ALA A N 1
ATOM 1548 C CA . ALA A 1 200 ? -13.332 12.248 35.750 1.00 84.38 200 ALA A CA 1
ATOM 1549 C C . ALA A 1 200 ? -13.194 13.767 35.971 1.00 84.38 200 ALA A C 1
ATOM 1551 O O . ALA A 1 200 ? -13.037 14.195 37.119 1.00 84.38 200 ALA A O 1
ATOM 1552 N N . LEU A 1 201 ? -13.273 14.568 34.904 1.00 82.31 201 LEU A N 1
ATOM 1553 C CA . LEU A 1 201 ? -13.191 16.032 34.939 1.00 82.31 201 LEU A CA 1
ATOM 1554 C C . LEU A 1 201 ? -14.546 16.673 35.294 1.00 82.31 201 LEU A C 1
AT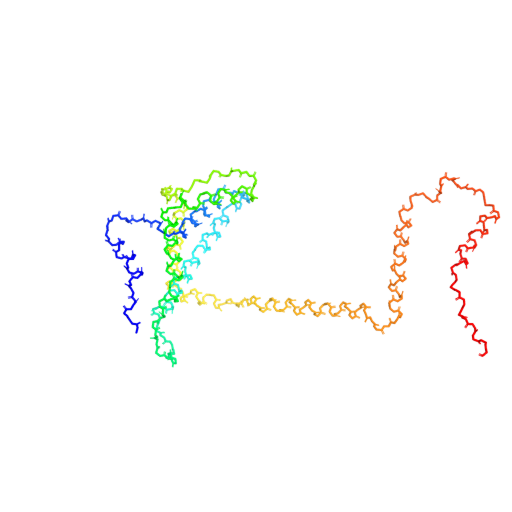OM 1556 O O . LEU A 1 201 ? -14.661 17.327 36.334 1.00 82.31 201 LEU A O 1
ATOM 1560 N N . ASP A 1 202 ? -15.580 16.396 34.501 1.00 79.62 202 ASP A N 1
ATOM 1561 C CA . ASP A 1 202 ? -16.974 16.827 34.641 1.00 79.62 202 ASP A CA 1
ATOM 1562 C C . ASP A 1 202 ? -17.708 15.959 35.670 1.00 79.62 202 ASP A C 1
ATOM 1564 O O . ASP A 1 202 ? -18.678 15.253 35.396 1.00 79.62 202 ASP A O 1
ATOM 1568 N N . GLY A 1 203 ? -17.244 15.992 36.915 1.00 69.69 203 GLY A N 1
ATOM 1569 C CA . GLY A 1 203 ? -17.883 15.268 38.011 1.00 69.69 203 GLY A CA 1
ATOM 1570 C C . GLY A 1 203 ? -19.174 15.923 38.505 1.00 69.69 203 GLY A C 1
ATOM 1571 O O . GLY A 1 203 ? -19.260 16.083 39.713 1.00 69.69 203 GLY A O 1
ATOM 1572 N N . ASN A 1 204 ? -20.084 16.369 37.619 1.00 69.88 204 ASN A N 1
ATOM 1573 C CA . ASN A 1 204 ? -21.415 16.996 37.824 1.00 69.88 204 ASN A CA 1
ATOM 1574 C C . ASN A 1 204 ? -21.656 17.754 39.156 1.00 69.88 204 ASN A C 1
ATOM 1576 O O . ASN A 1 204 ? -22.764 17.791 39.688 1.00 69.88 204 ASN A O 1
ATOM 1580 N N . SER A 1 205 ? -20.607 18.341 39.718 1.00 79.75 205 SER A N 1
ATOM 1581 C CA . SER A 1 205 ? -20.564 18.917 41.053 1.00 79.75 205 SER A CA 1
ATOM 1582 C C . SER A 1 205 ? -19.795 20.209 40.946 1.00 79.75 205 SER A C 1
ATOM 1584 O O . SER A 1 205 ? -18.620 20.236 40.568 1.00 79.75 205 SER A O 1
ATOM 1586 N N . LEU A 1 206 ? -20.476 21.291 41.302 1.00 81.19 206 LEU A N 1
ATOM 1587 C CA . LEU A 1 206 ? -19.941 22.643 41.244 1.00 81.19 206 LEU A CA 1
ATOM 1588 C C . LEU A 1 206 ? -18.653 22.774 42.077 1.00 81.19 206 LEU A C 1
ATOM 1590 O O . LEU A 1 206 ? -17.725 23.481 41.696 1.00 81.19 206 LEU A O 1
ATOM 1594 N N . GLN A 1 207 ? -18.543 21.992 43.155 1.00 85.06 207 GLN A N 1
ATOM 1595 C CA . GLN A 1 207 ? -17.367 21.949 44.019 1.00 85.06 207 GLN A CA 1
ATOM 1596 C C . GLN A 1 207 ? -16.111 21.428 43.302 1.00 85.06 207 GLN A C 1
ATOM 1598 O O . GLN A 1 207 ? -15.011 21.903 43.582 1.00 85.06 207 GLN A O 1
ATOM 1603 N N . ARG A 1 208 ? -16.251 20.489 42.355 1.00 83.50 208 ARG A N 1
ATOM 1604 C CA . ARG A 1 208 ? -15.107 19.919 41.623 1.00 83.50 208 ARG A CA 1
ATOM 1605 C C . ARG A 1 208 ? -14.528 20.919 40.626 1.00 83.50 208 ARG A C 1
ATOM 1607 O O . ARG A 1 208 ? -13.312 21.065 40.557 1.00 83.50 208 ARG A O 1
ATOM 1614 N N . TYR A 1 209 ? -15.390 21.656 39.928 1.00 86.81 209 TYR A N 1
ATOM 1615 C CA . TYR A 1 209 ? -14.971 22.738 39.034 1.00 86.81 209 TYR A CA 1
ATOM 1616 C C . TYR A 1 209 ? -14.260 23.861 39.792 1.00 86.81 209 TYR A C 1
ATOM 1618 O O . TYR A 1 209 ? -13.187 24.299 39.382 1.00 86.81 209 TYR A O 1
ATOM 1626 N N . VAL A 1 210 ? -14.811 24.282 40.935 1.00 89.88 210 VAL A N 1
ATOM 1627 C CA . VAL A 1 210 ? -14.178 25.296 41.792 1.00 89.88 210 VAL A CA 1
ATOM 1628 C C . VAL A 1 210 ? -12.831 24.799 42.331 1.00 89.88 210 VAL A C 1
ATOM 1630 O O . VAL A 1 210 ? -11.867 25.558 42.344 1.00 89.88 210 VAL A O 1
ATOM 1633 N N . GLY A 1 211 ? -12.726 23.519 42.704 1.00 89.44 211 GLY A N 1
ATOM 1634 C CA . GLY A 1 211 ? -11.461 22.903 43.113 1.00 89.44 211 GLY A CA 1
ATOM 1635 C C . GLY A 1 211 ? -10.390 22.943 42.017 1.00 89.44 211 GLY A C 1
ATOM 1636 O O . GLY A 1 211 ? -9.257 23.336 42.290 1.00 89.44 211 GLY A O 1
ATOM 1637 N N . TRP A 1 212 ? -10.750 22.612 40.772 1.00 89.25 212 TRP A N 1
ATOM 1638 C CA . TRP A 1 212 ? -9.842 22.732 39.624 1.00 89.25 212 TRP A CA 1
ATOM 1639 C C . TRP A 1 212 ? -9.416 24.178 39.357 1.00 89.25 212 TRP A C 1
ATOM 1641 O O . TRP A 1 212 ? -8.247 24.418 39.057 1.00 89.25 212 TRP A O 1
ATOM 1651 N N . LEU A 1 213 ? -10.327 25.140 39.517 1.00 90.50 213 LEU A N 1
ATOM 1652 C CA . LEU A 1 213 ? -10.035 26.563 39.343 1.00 90.50 213 LEU A CA 1
ATOM 1653 C C . LEU A 1 213 ? -9.038 27.067 40.395 1.00 90.50 213 LEU A C 1
ATOM 1655 O O . LEU A 1 213 ? -8.048 27.706 40.041 1.00 90.50 213 LEU A O 1
ATOM 1659 N N . TRP A 1 214 ? -9.243 26.728 41.670 1.00 93.75 214 TRP A N 1
ATOM 1660 C CA . TRP A 1 214 ? -8.290 27.055 42.735 1.00 93.75 214 TRP A CA 1
ATOM 1661 C C . TRP A 1 214 ? -6.934 26.387 42.524 1.00 93.75 214 TRP A C 1
ATOM 1663 O O . TRP A 1 214 ? -5.905 27.033 42.703 1.00 93.75 214 TRP A O 1
ATOM 1673 N N . LEU A 1 215 ? -6.913 25.120 42.105 1.00 92.38 215 LEU A N 1
ATOM 1674 C CA . LEU A 1 215 ? -5.672 24.403 41.820 1.00 92.38 215 LEU A CA 1
ATOM 1675 C C . LEU A 1 215 ? -4.905 25.054 40.661 1.00 92.38 215 LEU A C 1
ATOM 1677 O O . LEU A 1 215 ? -3.696 25.243 40.767 1.00 92.38 215 LEU A O 1
ATOM 1681 N N . ALA A 1 216 ? -5.595 25.458 39.592 1.00 92.19 216 ALA A N 1
ATOM 1682 C CA . ALA A 1 216 ? -4.991 26.193 38.483 1.00 92.19 216 ALA A CA 1
ATOM 1683 C C . ALA A 1 216 ? -4.453 27.566 38.925 1.00 92.19 216 ALA A C 1
ATOM 1685 O O . ALA A 1 216 ? -3.336 27.930 38.558 1.00 92.19 216 ALA A O 1
ATOM 1686 N N . ALA A 1 217 ? -5.202 28.303 39.754 1.00 93.06 217 ALA A N 1
ATOM 1687 C CA . ALA A 1 217 ? -4.764 29.585 40.305 1.00 93.06 217 ALA A CA 1
ATOM 1688 C C . ALA A 1 217 ? -3.520 29.433 41.199 1.00 93.06 217 ALA A C 1
ATOM 1690 O O . ALA A 1 217 ? -2.569 30.203 41.066 1.00 93.06 217 ALA A O 1
ATOM 1691 N N . LEU A 1 218 ? -3.488 28.411 42.060 1.00 94.19 218 LEU A N 1
ATOM 1692 C CA . LEU A 1 218 ? -2.337 28.097 42.910 1.00 94.19 218 LEU A CA 1
ATOM 1693 C C . LEU A 1 218 ? -1.124 27.644 42.097 1.00 94.19 218 LEU A C 1
ATOM 1695 O O . LEU A 1 218 ? -0.013 28.061 42.407 1.00 94.19 218 LEU A O 1
ATOM 1699 N N . LEU A 1 219 ? -1.314 26.829 41.055 1.00 94.62 219 LEU A N 1
ATOM 1700 C CA . LEU A 1 219 ? -0.226 26.432 40.158 1.00 94.62 219 LEU A CA 1
ATOM 1701 C C . LEU A 1 219 ? 0.355 27.637 39.423 1.00 94.62 219 LEU A C 1
ATOM 1703 O O . LEU A 1 219 ? 1.569 27.802 39.414 1.00 94.62 219 LEU A O 1
ATOM 1707 N N . MET A 1 220 ? -0.486 28.500 38.850 1.00 90.44 220 MET A N 1
ATOM 1708 C CA . MET A 1 220 ? -0.018 29.708 38.164 1.00 90.44 220 MET A CA 1
ATOM 1709 C C . MET A 1 220 ? 0.675 30.677 39.123 1.00 90.44 220 MET A C 1
ATOM 1711 O O . MET A 1 220 ? 1.742 31.196 38.797 1.00 90.44 220 MET A O 1
ATOM 1715 N N . GLY A 1 221 ? 0.121 30.873 40.323 1.00 88.38 221 GLY A N 1
ATOM 1716 C CA . GLY A 1 221 ? 0.766 31.653 41.377 1.00 88.38 221 GLY A CA 1
ATOM 1717 C C . GLY A 1 221 ? 2.110 31.053 41.791 1.00 88.38 221 GLY A C 1
ATOM 1718 O O . GLY A 1 221 ? 3.106 31.764 41.856 1.00 88.38 221 GLY A O 1
ATOM 1719 N N . GLY A 1 222 ? 2.165 29.735 41.993 1.00 88.69 222 GLY A N 1
ATOM 1720 C CA . GLY A 1 222 ? 3.377 29.001 42.353 1.00 88.69 222 GLY A CA 1
ATOM 1721 C C . GLY A 1 222 ? 4.461 29.069 41.279 1.00 88.69 222 GLY A C 1
ATOM 1722 O O . GLY A 1 222 ? 5.615 29.327 41.603 1.00 88.69 222 GLY A O 1
ATOM 1723 N N . ILE A 1 223 ? 4.099 28.912 40.003 1.00 88.12 223 ILE A N 1
ATOM 1724 C CA . ILE A 1 223 ? 5.023 29.098 38.874 1.00 88.12 223 ILE A CA 1
ATOM 1725 C C . ILE A 1 223 ? 5.567 30.532 38.874 1.00 88.12 223 ILE A C 1
ATOM 1727 O O . ILE A 1 223 ? 6.775 30.717 38.737 1.00 88.12 223 ILE A O 1
ATOM 1731 N N . GLY A 1 224 ? 4.706 31.533 39.087 1.00 83.12 224 GLY A N 1
ATOM 1732 C CA . GLY A 1 224 ? 5.121 32.932 39.206 1.00 83.12 224 GLY A CA 1
ATOM 1733 C C . GLY A 1 224 ? 6.105 33.159 40.355 1.00 83.12 224 GLY A C 1
ATOM 1734 O O . GLY A 1 224 ? 7.130 33.800 40.160 1.00 83.12 224 GLY A O 1
ATOM 1735 N N . LEU A 1 225 ? 5.847 32.568 41.524 1.00 80.62 225 LEU A N 1
ATOM 1736 C CA . LEU A 1 225 ? 6.722 32.639 42.698 1.00 80.62 225 LEU A CA 1
ATOM 1737 C C . LEU A 1 225 ? 8.080 31.960 42.481 1.00 80.62 225 LEU A C 1
ATOM 1739 O O . LEU A 1 225 ? 9.093 32.492 42.919 1.00 80.62 225 LEU A O 1
ATOM 1743 N N . VAL A 1 226 ? 8.121 30.819 41.790 1.00 83.31 226 VAL A N 1
ATOM 1744 C CA . VAL A 1 226 ? 9.382 30.126 41.463 1.00 83.31 226 VAL A CA 1
ATOM 1745 C C . VAL A 1 226 ? 10.230 30.932 40.473 1.00 83.31 226 VAL A C 1
ATOM 1747 O O . VAL A 1 226 ? 11.454 30.823 40.488 1.00 83.31 226 VAL A O 1
ATOM 1750 N N . GLN A 1 227 ? 9.607 31.760 39.630 1.00 78.31 227 GLN A N 1
ATOM 1751 C CA . GLN A 1 227 ? 10.321 32.651 38.710 1.00 78.31 227 GLN A CA 1
ATOM 1752 C C . GLN A 1 227 ? 10.823 33.949 39.360 1.00 78.31 227 GLN A C 1
ATOM 1754 O O . GLN A 1 227 ? 11.587 34.678 38.728 1.00 78.31 227 GLN A O 1
ATOM 1759 N N . ILE A 1 228 ? 10.444 34.246 40.608 1.00 75.50 228 ILE A N 1
ATOM 1760 C CA . ILE A 1 228 ? 10.988 35.390 41.345 1.00 75.50 228 ILE A CA 1
ATOM 1761 C C . ILE A 1 228 ? 12.389 35.018 41.841 1.00 75.50 228 ILE A C 1
ATOM 1763 O O . ILE A 1 228 ? 12.553 34.336 42.850 1.00 75.50 228 ILE A O 1
ATOM 1767 N N . THR A 1 229 ? 13.411 35.472 41.116 1.00 69.56 229 THR A N 1
ATOM 1768 C CA . THR A 1 229 ? 14.824 35.284 41.480 1.00 69.56 229 THR A CA 1
ATOM 1769 C C . THR A 1 229 ? 15.312 36.275 42.538 1.00 69.56 229 THR A C 1
ATOM 1771 O O . THR A 1 229 ? 16.260 35.961 43.247 1.00 69.56 229 THR A O 1
ATOM 1774 N N . ASP A 1 230 ? 14.633 37.417 42.700 1.00 70.56 230 ASP A N 1
ATOM 1775 C CA . ASP A 1 230 ? 14.934 38.433 43.713 1.00 70.56 230 ASP A CA 1
ATOM 1776 C C . ASP A 1 230 ? 13.655 38.845 44.459 1.00 70.56 230 ASP A C 1
ATOM 1778 O O . ASP A 1 230 ? 12.744 39.449 43.896 1.00 70.56 230 ASP A O 1
ATOM 1782 N N . LEU A 1 231 ? 13.585 38.520 45.754 1.00 62.12 231 LEU A N 1
ATOM 1783 C CA . LEU A 1 231 ? 12.476 38.903 46.647 1.00 62.12 231 LEU A CA 1
ATOM 1784 C C . LEU A 1 231 ? 12.552 40.374 47.087 1.00 62.12 231 LEU A C 1
ATOM 1786 O O . LEU A 1 231 ? 11.598 40.919 47.640 1.00 62.12 231 LEU A O 1
ATOM 1790 N N . THR A 1 232 ? 13.688 41.024 46.843 1.00 58.81 232 THR A N 1
ATOM 1791 C CA . THR A 1 232 ? 13.887 42.456 47.032 1.00 58.81 232 THR A CA 1
ATOM 1792 C C . THR A 1 232 ? 13.660 43.154 45.699 1.00 58.81 232 THR A C 1
ATOM 1794 O O . THR A 1 232 ? 14.430 42.958 44.762 1.00 58.81 232 THR A O 1
ATOM 1797 N N . GLY A 1 233 ? 12.618 43.983 45.600 1.00 62.00 233 GLY A N 1
ATOM 1798 C CA . GLY A 1 233 ? 12.450 44.873 44.448 1.00 62.00 233 GLY A CA 1
ATOM 1799 C C . GLY A 1 233 ? 13.663 45.799 44.268 1.00 62.00 233 GLY A C 1
ATOM 1800 O O . GLY A 1 233 ? 14.540 45.868 45.129 1.00 62.00 233 GLY A O 1
ATOM 1801 N N . ALA A 1 234 ? 13.691 46.578 43.184 1.00 59.66 234 ALA A N 1
ATOM 1802 C CA . ALA A 1 234 ? 14.813 47.459 42.818 1.00 59.66 234 ALA A CA 1
ATOM 1803 C C . ALA A 1 234 ? 15.287 48.449 43.918 1.00 59.66 234 ALA A C 1
ATOM 1805 O O . ALA A 1 234 ? 16.349 49.047 43.782 1.00 59.66 234 ALA A O 1
ATOM 1806 N N . ALA A 1 235 ? 14.518 48.621 45.000 1.00 60.16 235 ALA A N 1
ATOM 1807 C CA . ALA A 1 235 ? 14.810 49.490 46.141 1.00 60.16 235 ALA A CA 1
ATOM 1808 C C . ALA A 1 235 ? 15.384 48.775 47.391 1.00 60.16 235 ALA A C 1
ATOM 1810 O O . ALA A 1 235 ? 15.607 49.442 48.403 1.00 60.16 235 ALA A O 1
ATOM 1811 N N . GLY A 1 236 ? 15.629 47.456 47.351 1.00 66.44 236 GLY A N 1
ATOM 1812 C CA . GLY A 1 236 ? 16.160 46.686 48.489 1.00 66.44 236 GLY A CA 1
ATOM 1813 C C . GLY A 1 236 ? 15.195 46.567 49.683 1.00 66.44 236 GLY A C 1
ATOM 1814 O O . GLY A 1 236 ? 14.035 46.971 49.607 1.00 66.44 236 GLY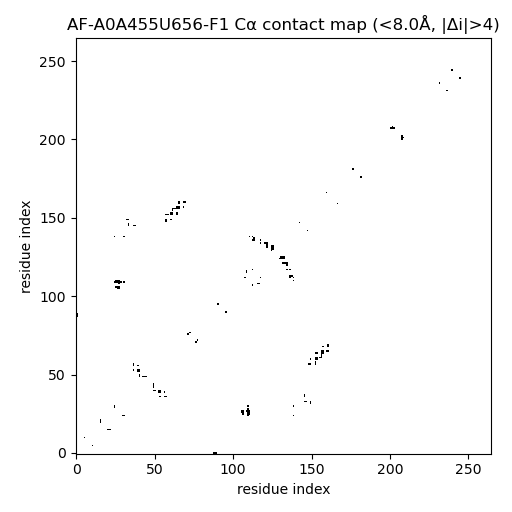 A O 1
ATOM 1815 N N . ASN A 1 237 ? 15.663 46.000 50.804 1.00 60.50 237 ASN A N 1
ATOM 1816 C CA . ASN A 1 237 ? 14.879 45.911 52.045 1.00 60.50 237 ASN A CA 1
ATOM 1817 C C . ASN A 1 237 ? 14.824 47.285 52.739 1.00 60.50 237 ASN A C 1
ATOM 1819 O O . ASN A 1 237 ? 15.767 47.689 53.418 1.00 60.50 237 ASN A O 1
ATOM 1823 N N . GLN A 1 238 ? 13.718 48.003 52.556 1.00 65.19 238 GLN A N 1
ATOM 1824 C CA . GLN A 1 238 ? 13.427 49.249 53.270 1.00 65.19 238 GLN A CA 1
ATOM 1825 C C . GLN A 1 238 ? 13.050 48.944 54.737 1.00 65.19 238 GLN A C 1
ATOM 1827 O O . GLN A 1 238 ? 12.443 47.900 55.002 1.00 65.19 238 GLN A O 1
ATOM 1832 N N . PRO A 1 239 ? 13.388 49.817 55.705 1.00 67.12 239 PRO A N 1
ATOM 1833 C CA . PRO A 1 239 ? 12.932 49.664 57.086 1.00 67.12 239 PRO A CA 1
ATOM 1834 C C . PRO A 1 239 ? 11.397 49.648 57.138 1.00 67.12 239 PRO A C 1
ATOM 1836 O O . PRO A 1 239 ? 10.747 50.367 56.380 1.00 67.12 239 PRO A O 1
ATOM 1839 N N . LEU A 1 240 ? 10.814 48.811 58.008 1.00 61.09 240 LEU A N 1
ATOM 1840 C CA . LEU A 1 240 ? 9.358 48.695 58.140 1.00 61.09 240 LEU A CA 1
ATOM 1841 C C . LEU A 1 240 ? 8.758 50.040 58.572 1.00 61.09 240 LEU A C 1
ATOM 1843 O O . LEU A 1 240 ? 8.804 50.399 59.747 1.00 61.09 240 LEU A O 1
ATOM 1847 N N . ASP A 1 241 ? 8.181 50.757 57.613 1.00 73.19 241 ASP A N 1
ATOM 1848 C CA . ASP A 1 241 ? 7.413 51.975 57.842 1.00 73.19 241 ASP A CA 1
ATOM 1849 C C . ASP A 1 241 ? 5.923 51.633 58.030 1.00 73.19 241 ASP A C 1
ATOM 1851 O O . ASP A 1 241 ? 5.407 50.666 57.454 1.00 73.19 241 ASP A O 1
ATOM 1855 N N . GLY A 1 242 ? 5.204 52.424 58.828 1.00 74.06 242 GLY A N 1
ATOM 1856 C CA . GLY A 1 242 ? 3.796 52.177 59.169 1.00 74.06 242 GLY A CA 1
ATOM 1857 C C . GLY A 1 242 ? 2.881 52.119 57.940 1.00 74.06 242 GLY A C 1
ATOM 1858 O O . GLY A 1 242 ? 1.904 51.372 57.924 1.00 74.06 242 GLY A O 1
ATOM 1859 N N . ILE A 1 243 ? 3.246 52.833 56.873 1.00 72.00 243 ILE A N 1
ATOM 1860 C CA . ILE A 1 243 ? 2.563 52.810 55.572 1.00 72.00 243 ILE A CA 1
ATOM 1861 C C . ILE A 1 243 ? 2.755 51.483 54.828 1.00 72.00 243 ILE A C 1
ATOM 1863 O O . ILE A 1 243 ? 1.819 51.009 54.186 1.00 72.00 243 ILE A O 1
ATOM 1867 N N . VAL A 1 244 ? 3.921 50.842 54.946 1.00 71.38 244 VAL A N 1
ATOM 1868 C CA . VAL A 1 244 ? 4.184 49.536 54.317 1.00 71.38 244 VAL A CA 1
ATOM 1869 C C . VAL A 1 244 ? 3.391 48.441 55.028 1.00 71.38 244 VAL A C 1
ATOM 1871 O O . VAL A 1 244 ? 2.795 47.587 54.374 1.00 71.38 244 VAL A O 1
ATOM 1874 N N . ILE A 1 245 ? 3.309 48.505 56.361 1.00 74.19 245 ILE A N 1
ATOM 1875 C CA . ILE A 1 245 ? 2.486 47.589 57.165 1.00 74.19 245 ILE A CA 1
ATOM 1876 C C . ILE A 1 245 ? 0.998 47.774 56.836 1.00 74.19 245 ILE A C 1
ATOM 1878 O O . ILE A 1 245 ? 0.275 46.789 56.676 1.00 74.19 245 ILE A O 1
ATOM 1882 N N . LEU A 1 246 ? 0.544 49.020 56.673 1.00 75.19 246 LEU A N 1
ATOM 1883 C CA . LEU A 1 246 ? -0.832 49.325 56.282 1.00 75.19 246 LEU A CA 1
ATOM 1884 C C . LEU A 1 246 ? -1.139 48.818 54.863 1.00 75.19 246 LEU A C 1
ATOM 1886 O O . LEU A 1 246 ? -2.170 48.180 54.659 1.00 75.19 246 LEU A O 1
ATOM 1890 N N . GLY A 1 247 ? -0.228 49.013 53.905 1.00 73.75 247 GLY A N 1
ATOM 1891 C CA . GLY A 1 247 ? -0.358 48.497 52.538 1.00 73.75 247 GLY A CA 1
ATOM 1892 C C . GLY A 1 247 ? -0.385 46.965 52.469 1.00 73.75 247 GLY A C 1
ATOM 1893 O O . GLY A 1 247 ? -1.229 46.394 51.777 1.00 73.75 247 GLY A O 1
ATOM 1894 N N . ALA A 1 248 ? 0.470 46.289 53.243 1.00 74.06 248 ALA A N 1
ATOM 1895 C CA . ALA A 1 248 ? 0.443 44.832 53.375 1.00 74.06 248 ALA A CA 1
ATOM 1896 C C . ALA A 1 248 ? -0.877 44.348 54.000 1.00 74.06 248 ALA A C 1
ATOM 1898 O O . ALA A 1 248 ? -1.484 43.397 53.505 1.00 74.06 248 ALA A O 1
ATOM 1899 N N . GLY A 1 249 ? -1.370 45.046 55.028 1.00 76.69 249 GLY A N 1
ATOM 1900 C CA . GLY A 1 249 ? -2.682 44.789 55.618 1.00 76.69 249 GLY A CA 1
ATOM 1901 C C . GLY A 1 249 ? -3.813 44.926 54.596 1.00 76.69 249 GLY A C 1
ATOM 1902 O O . GLY A 1 249 ? -4.654 44.037 54.487 1.00 76.69 249 GLY A O 1
ATOM 1903 N N . MET A 1 250 ? -3.808 45.980 53.779 1.00 70.19 250 MET A N 1
ATOM 1904 C CA . MET A 1 250 ? -4.834 46.182 52.751 1.00 70.19 250 MET A CA 1
ATOM 1905 C C . MET A 1 250 ? -4.813 45.114 51.653 1.00 70.19 250 MET A C 1
ATOM 1907 O O . MET A 1 250 ? -5.878 44.756 51.168 1.00 70.19 250 MET A O 1
ATOM 1911 N N . LEU A 1 251 ? -3.656 44.567 51.271 1.00 72.94 251 LEU A N 1
ATOM 1912 C CA . LEU A 1 251 ? -3.602 43.468 50.295 1.00 72.94 251 LEU A CA 1
ATOM 1913 C C . LEU A 1 251 ? -4.083 42.137 50.881 1.00 72.94 251 LEU A C 1
ATOM 1915 O O . LEU A 1 251 ? -4.771 41.381 50.197 1.00 72.94 251 LEU A O 1
ATOM 1919 N N . ILE A 1 252 ? -3.766 41.867 52.150 1.00 72.69 252 ILE A N 1
ATOM 1920 C CA . ILE A 1 252 ? -4.205 40.651 52.847 1.00 72.69 252 ILE A CA 1
ATOM 1921 C C . ILE A 1 252 ? -5.720 40.685 53.108 1.00 72.69 252 ILE A C 1
ATOM 1923 O O . ILE A 1 252 ? -6.389 39.666 52.950 1.00 72.69 252 ILE A O 1
ATOM 1927 N N . PHE A 1 253 ? -6.278 41.848 53.465 1.00 68.88 253 PHE A N 1
ATOM 1928 C CA . PHE A 1 253 ? -7.705 42.002 53.791 1.00 68.88 253 PHE A CA 1
ATOM 1929 C C . PHE A 1 253 ? -8.583 42.496 52.624 1.00 68.88 253 PHE A C 1
ATOM 1931 O O . PHE A 1 253 ? -9.806 42.371 52.679 1.00 68.88 253 PHE A O 1
ATOM 1938 N N . GLY A 1 254 ? -7.989 43.035 51.557 1.00 58.12 254 GLY A N 1
ATOM 1939 C CA . GLY A 1 254 ? -8.695 43.584 50.391 1.00 58.12 254 GLY A CA 1
ATOM 1940 C C . GLY A 1 254 ? -9.252 42.531 49.433 1.00 58.12 254 GLY A C 1
ATOM 1941 O O . GLY A 1 254 ? -10.104 42.845 48.606 1.00 58.12 254 GLY A O 1
ATOM 1942 N N . VAL A 1 255 ? -8.838 41.269 49.566 1.00 55.66 255 VAL A N 1
ATOM 1943 C CA . VAL A 1 255 ? -9.450 40.130 48.866 1.00 55.66 255 VAL A CA 1
ATOM 1944 C C . VAL A 1 255 ? -10.640 39.619 49.689 1.00 55.66 255 VAL A C 1
ATOM 1946 O O . VAL A 1 255 ? -10.647 38.498 50.188 1.00 55.66 255 VAL A O 1
ATOM 1949 N N . SER A 1 256 ? -11.660 40.458 49.870 1.00 47.59 256 SER A N 1
ATOM 1950 C CA . SER A 1 256 ? -12.985 40.010 50.317 1.00 47.59 256 SER A CA 1
ATOM 1951 C C . SER A 1 256 ? -14.019 40.407 49.255 1.00 47.59 256 SER A C 1
ATOM 1953 O O . SER A 1 256 ? -14.045 41.566 48.837 1.00 47.59 256 SER A O 1
ATOM 1955 N N . PRO A 1 257 ? -14.824 39.465 48.725 1.00 53.94 257 PRO A N 1
ATOM 1956 C CA . PRO A 1 257 ? -15.823 39.798 47.715 1.00 53.94 257 PRO A CA 1
ATOM 1957 C C . PRO A 1 257 ? -16.927 40.675 48.337 1.00 53.94 257 PRO A C 1
ATOM 1959 O O . PRO A 1 257 ? -17.261 40.482 49.510 1.00 53.94 257 PRO A O 1
ATOM 1962 N N . PRO A 1 258 ? -17.502 41.635 47.585 1.00 59.41 258 PRO A N 1
ATOM 1963 C CA . PRO A 1 258 ? -18.502 42.551 48.126 1.00 59.41 258 PRO A CA 1
ATOM 1964 C C . PRO A 1 258 ? -19.752 41.790 48.608 1.00 59.41 258 PRO A C 1
ATOM 1966 O O . PRO A 1 258 ? -20.151 40.809 47.972 1.00 59.41 258 PRO A O 1
ATOM 1969 N N . PRO A 1 259 ? -20.382 42.219 49.721 1.00 59.53 259 PRO A N 1
ATOM 1970 C CA . PRO A 1 259 ? -21.558 41.548 50.263 1.00 59.53 259 PRO A CA 1
ATOM 1971 C C . PRO A 1 259 ? -22.760 41.663 49.307 1.00 59.53 259 PRO A C 1
ATOM 1973 O O . PRO A 1 259 ? -22.890 42.670 48.604 1.00 59.53 259 PRO A O 1
ATOM 1976 N N . PRO A 1 260 ? -23.651 40.652 49.264 1.00 60.72 260 PRO A N 1
ATOM 1977 C CA . PRO A 1 260 ? -24.810 40.669 48.378 1.00 60.72 260 PRO A CA 1
ATOM 1978 C C . PRO A 1 260 ? -25.780 41.803 48.751 1.00 60.72 260 PRO A C 1
ATOM 1980 O O . PRO A 1 260 ? -25.893 42.146 49.932 1.00 60.72 260 PRO A O 1
ATOM 1983 N N . PRO A 1 261 ? -26.501 42.379 47.769 1.00 61.31 261 PRO A N 1
ATOM 1984 C CA . PRO A 1 261 ? -27.426 43.474 48.021 1.00 61.31 261 PRO A CA 1
ATOM 1985 C C . PRO A 1 261 ? -28.542 43.016 48.963 1.00 61.31 261 PRO A C 1
ATOM 1987 O O . PRO A 1 261 ? -29.271 42.063 48.685 1.00 61.31 261 PRO A O 1
ATOM 1990 N N . THR A 1 262 ? -28.674 43.709 50.091 1.00 63.47 262 THR A N 1
ATOM 1991 C CA . THR A 1 262 ? -29.795 43.553 51.015 1.00 63.47 262 THR A CA 1
ATOM 1992 C C . THR A 1 262 ? -31.064 44.047 50.332 1.00 63.47 262 THR A C 1
ATOM 1994 O O . THR A 1 262 ? -31.189 45.235 50.039 1.00 63.47 262 THR A O 1
ATOM 1997 N N . ALA A 1 263 ? -32.000 43.136 50.073 1.00 55.59 263 ALA A N 1
ATOM 1998 C CA . ALA A 1 263 ? -33.343 43.486 49.643 1.00 55.59 263 ALA A CA 1
ATOM 1999 C C . ALA A 1 263 ? -34.057 44.230 50.782 1.00 55.59 263 ALA A C 1
ATOM 2001 O O . ALA A 1 263 ? -34.363 43.648 51.822 1.00 55.59 263 ALA A O 1
ATOM 2002 N N . THR A 1 264 ? -34.307 45.519 50.584 1.00 59.69 264 THR A N 1
ATOM 2003 C CA . THR A 1 264 ? -35.215 46.322 51.406 1.00 59.69 264 THR A CA 1
ATOM 2004 C C . THR A 1 264 ? -36.284 46.916 50.501 1.00 59.69 264 THR A C 1
ATOM 2006 O O . THR A 1 264 ? -35.938 47.698 49.613 1.00 59.69 264 THR A O 1
ATOM 2009 N N . GLY A 1 265 ? -37.548 46.574 50.771 1.00 46.16 265 GLY A N 1
ATOM 2010 C CA . GLY A 1 265 ? -38.745 47.193 50.191 1.00 46.16 265 GLY A CA 1
ATOM 2011 C C . GLY A 1 265 ? -39.561 46.249 49.334 1.00 46.16 265 GLY A C 1
ATOM 2012 O O . GLY A 1 265 ? -39.370 46.300 48.103 1.00 46.16 265 GLY A O 1
#

Foldseek 3Di:
DCPVPADVPVVVVVVVVPPDPPDAQQFLVLLVQLVLLVVLQVDCPPPVCSVVSNVVSLVVLLQVLLVVVCVCCVPPPDDDPDDDPDDDDDPDPVVCVVVVVVVVVRRCCLVCVVVPPVVVVQVVCCVPPVDGDPDDSDSDPDPDPSVVSNVVSNVSSVVCNVCVVVVVVVCVVDDDDDVVVVVVVVVVVVVVVVVVVCCVQPVVDPVSVVVVVVVVVVVVVVVVVVPCPDPAPPVGDDPDDPVVVVVVVCVVPVPDDDDDDDDDD

pLDDT: mean 73.06, std 16.04, range [28.58, 97.75]

Sequence (265 aa):
MVALKGHACYGAINYASSGRYGRCPIFNGFLSKEMFFTETLATPVLGGISWLLPALAALGGILSVAYSLRLVHAVFFKPAREEPPKSPHEPPHLMRLPVEILVVLCVVVGLFPGLLATGLLELASETVIGSPLDFYLAIWHGVNLPLMMSLLAFVIGIAIYWRHGDVRRFTQQFKGVDARRVFERILISVGYRAEQLIAALDGNSLQRYVGWLWLAALLMGGIGLVQITDLTGAAGNQPLDGIVILGAGMLIFGVSPPPPPTATG

InterPro domains:
  IPR050616 CPA3 Na+/H+ Antiporter Subunit A [PTHR43373] (25-243)

Mean predicted aligned error: 16.5 Å

Solvent-accessible surface area (backbone atoms only — not comparable to full-atom values): 15991 Å² total; per-residue (Å²): 133,79,78,82,74,58,57,79,70,37,48,61,53,55,63,64,67,63,84,76,68,86,87,66,77,53,46,39,72,48,58,59,49,40,52,51,42,45,48,35,67,71,49,63,86,54,62,97,50,29,65,53,53,41,49,52,51,42,51,50,46,15,51,51,43,25,51,53,53,49,50,53,43,59,72,74,68,47,79,78,91,63,84,70,99,57,82,81,72,82,79,56,66,81,75,47,48,67,56,52,54,51,52,50,49,41,38,50,45,26,71,40,37,71,79,64,44,44,70,57,47,46,58,54,42,32,75,74,71,72,50,87,67,89,77,80,71,65,95,69,83,68,99,39,73,43,56,51,49,51,53,49,18,47,54,50,8,51,50,49,51,72,43,38,70,57,53,49,58,58,53,67,75,49,84,80,79,55,64,67,59,54,50,51,49,50,55,52,51,51,50,55,52,49,51,51,51,45,50,68,64,64,57,90,40,74,66,55,56,51,49,52,50,51,51,52,51,49,49,54,49,47,55,54,56,72,67,54,87,62,95,51,59,104,78,53,90,67,80,92,44,73,67,57,55,49,51,54,47,46,63,72,62,60,80,58,82,82,80,79,85,79,89,78,134

Nearest PDB structures (foldseek):
  7d3u-assembly1_A  TM=6.112E-01  e=3.941E-03  Dietzia sp. DQ12-45-1b
  8fca-assembly1_A  TM=1.341E-01  e=8.596E-02  Homo sapiens

Organism: NCBI:txid115553